Protein AF-A0A832IS41-F1 (afdb_monomer)

Mean predicted aligned error: 15.14 Å

Solvent-accessible surface area (backbone atoms only — not comparable to full-atom values): 13472 Å² total; per-residue (Å²): 137,86,85,84,84,84,82,87,69,88,74,59,64,68,60,58,53,52,52,52,56,56,59,63,72,64,68,70,74,78,78,73,82,68,70,78,77,67,86,65,50,60,61,56,50,53,57,52,52,77,74,57,80,56,70,70,56,55,55,48,53,56,49,48,46,45,57,74,48,49,57,71,43,41,65,63,50,15,72,72,72,35,86,85,55,74,76,64,87,63,83,54,75,60,69,66,59,54,54,52,49,53,51,51,45,54,56,53,32,49,75,49,77,40,74,72,72,50,76,40,79,44,80,44,61,39,53,79,89,35,78,68,93,47,32,65,30,57,49,53,36,36,21,42,14,34,73,58,88,95,40,77,44,38,33,33,38,46,92,69,37,81,42,55,41,74,71,53,77,72,47,94,63,86,81,70,90,74,80,92,78,96,71,98,63,103,70,59,78,72,62,78,70,46,100,60,54,43,69,50,58,91,56,93,48,61,61,77,76,79,79,125

Nearest PDB structures (foldseek):
  8esd-assembly1_S  TM=3.703E-01  e=1.738E+00  Homo sapiens
  8f2r-assembly1_D  TM=2.976E-01  e=5.185E+00  Homo sapiens
  5n0c-assembly1_A  TM=2.990E-01  e=7.025E+00  Clostridium tetani
  2vdd-assembly1_A  TM=3.039E-01  e=7.932E+00  Escherichia coli K-12
  8s9i-assembly1_A  TM=1.359E-01  e=9.516E+00  Tequatrovirus

Radius of gyration: 31.04 Å; Cα contacts (8 Å, |Δi|>4): 186; chains: 1; bounding box: 96×65×62 Å

Secondary structure (DSSP, 8-state):
--PPPPP-----HHHHHHHHHHHHTT-------PPP-GGGHHHHHHHHHTTPPPHHHHHHHHHHHIIIIIHHHHHHHHHHH-TT----------HHHHHHHHHHHHHHHHHTT----EEEEEEEEPPTTSSGGGTT-EEEEEEEEEEETTEEEEEEEETTEEEEHHHHHT--------S------S--GGGGG-TT---B-----PPPP---

Foldseek 3Di:
DDDDDDDDDDDDVVVVVVVVVVVVVPPDDDPPPDPPDCVPVPVVVVVVVVVDDDPVVVVVVLVCCCVVPQVVCVVVLCVVPHVPDGAFSDWDDDPVVVVVLVVLQCVLCVQLVAHFDAKDKAKDAADAPPPPVRHRHIFIKIFTWGDDDPDTFGWWDFPSHTDTVCVVVVDPDPPPPDDDDDDDDPDDVVSVPDPGTSIDGPDPTDRPPPDD

Structure (mmCIF, N/CA/C/O backbone):
data_AF-A0A832IS41-F1
#
_entry.id   AF-A0A832IS41-F1
#
loop_
_atom_site.group_PDB
_atom_site.id
_atom_site.type_symbol
_atom_site.label_atom_id
_atom_site.label_alt_id
_atom_site.label_comp_id
_atom_site.label_asym_id
_atom_site.label_entity_id
_atom_site.label_seq_id
_atom_site.pdbx_PDB_ins_code
_atom_site.Cartn_x
_atom_site.Cartn_y
_atom_site.Cartn_z
_atom_site.occupancy
_atom_site.B_iso_or_equiv
_atom_site.auth_seq_id
_atom_site.auth_comp_id
_atom_site.auth_asym_id
_atom_site.auth_atom_id
_atom_site.pdbx_PDB_model_num
ATOM 1 N N . MET A 1 1 ? -77.475 -6.575 30.382 1.00 41.47 1 MET A N 1
ATOM 2 C CA . MET A 1 1 ? -76.610 -5.469 29.907 1.00 41.47 1 MET A CA 1
AT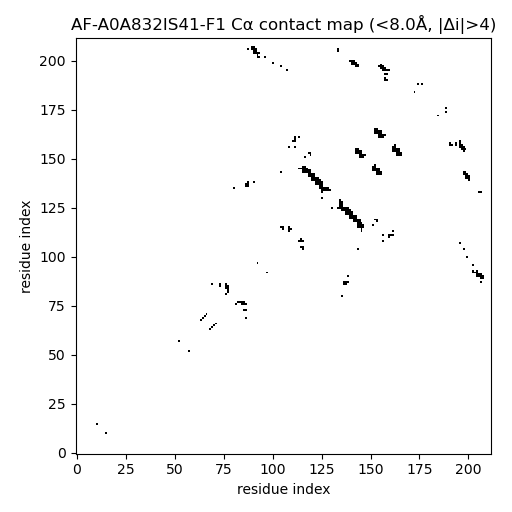OM 3 C C . MET A 1 1 ? -76.908 -4.225 30.731 1.00 41.47 1 MET A C 1
ATOM 5 O O . MET A 1 1 ? -78.034 -3.753 30.686 1.00 41.47 1 MET A O 1
ATOM 9 N N . LYS A 1 2 ? -75.959 -3.738 31.542 1.00 36.94 2 LYS A N 1
ATOM 10 C CA . LYS A 1 2 ? -76.118 -2.493 32.316 1.00 36.94 2 LYS A CA 1
ATOM 11 C C . LYS A 1 2 ? -75.533 -1.329 31.516 1.00 36.94 2 LYS A C 1
ATOM 13 O O . LYS A 1 2 ? -74.337 -1.303 31.258 1.00 36.94 2 LYS A O 1
ATOM 18 N N . THR A 1 3 ? -76.379 -0.383 31.125 1.00 45.28 3 THR A N 1
ATOM 19 C CA . THR A 1 3 ? -75.986 0.893 30.515 1.00 45.28 3 THR A CA 1
ATOM 20 C C . THR A 1 3 ? -75.512 1.865 31.592 1.00 45.28 3 THR A C 1
ATOM 22 O O . THR A 1 3 ? -76.280 2.228 32.484 1.00 45.28 3 THR A O 1
ATOM 25 N N . ILE A 1 4 ? -74.257 2.300 31.498 1.00 56.00 4 ILE A N 1
ATOM 26 C CA . ILE A 1 4 ? -73.675 3.351 32.338 1.00 56.00 4 ILE A CA 1
ATOM 27 C C . ILE A 1 4 ? -74.001 4.704 31.693 1.00 56.00 4 ILE A C 1
ATOM 29 O O . ILE A 1 4 ? -73.625 4.957 30.552 1.00 56.00 4 ILE A O 1
ATOM 33 N N . ARG A 1 5 ? -74.710 5.576 32.419 1.00 50.53 5 ARG A N 1
ATOM 34 C CA . ARG A 1 5 ? -74.912 6.983 32.041 1.00 50.53 5 ARG A CA 1
ATOM 35 C C . ARG A 1 5 ? -73.835 7.835 32.706 1.00 50.53 5 ARG A C 1
ATOM 37 O O . ARG A 1 5 ? -73.795 7.919 33.931 1.00 50.53 5 ARG A O 1
ATOM 44 N N . ILE A 1 6 ? -72.998 8.485 31.904 1.00 58.00 6 ILE A N 1
ATOM 45 C CA . ILE A 1 6 ? -71.987 9.440 32.369 1.00 58.00 6 ILE A CA 1
ATOM 46 C C . ILE A 1 6 ? -72.637 10.828 32.422 1.00 58.00 6 ILE A C 1
ATOM 48 O O . ILE A 1 6 ? -73.194 11.294 31.428 1.00 58.00 6 ILE A O 1
ATOM 52 N N . LYS A 1 7 ? -72.599 11.486 33.586 1.00 49.97 7 LYS A N 1
ATOM 53 C CA . LYS A 1 7 ? -73.012 12.889 33.736 1.00 49.97 7 LYS A CA 1
ATOM 54 C C . LYS A 1 7 ? -71.812 13.793 33.450 1.00 49.97 7 LYS A C 1
ATOM 56 O O . LYS A 1 7 ? -70.793 13.684 34.123 1.00 49.97 7 LYS A O 1
ATOM 61 N N . PHE A 1 8 ? -71.953 14.694 32.481 1.00 51.81 8 PHE A N 1
ATOM 62 C CA . PHE A 1 8 ? -70.988 15.762 32.228 1.00 51.81 8 PHE A CA 1
ATOM 63 C C . PHE A 1 8 ? -71.192 16.889 33.244 1.00 51.81 8 PHE A C 1
ATOM 65 O O . PHE A 1 8 ? -72.141 17.668 33.155 1.00 51.81 8 PHE A O 1
ATOM 72 N N . THR A 1 9 ? -70.311 16.961 34.235 1.00 57.22 9 THR A N 1
ATOM 73 C CA . THR A 1 9 ? -70.214 18.108 35.145 1.00 57.22 9 THR A CA 1
ATOM 74 C C . THR A 1 9 ? -69.484 19.245 34.425 1.00 57.22 9 THR A C 1
ATOM 76 O O . THR A 1 9 ? -68.557 18.986 33.663 1.00 57.22 9 THR A O 1
ATOM 79 N N . LYS A 1 10 ? -69.910 20.498 34.639 1.00 57.78 10 LYS A N 1
ATOM 80 C CA . LYS A 1 10 ? -69.356 21.701 33.992 1.00 57.78 10 LYS A CA 1
ATOM 81 C C . LYS A 1 10 ? -67.837 21.775 34.195 1.00 57.78 10 LYS A C 1
ATOM 83 O O . LYS A 1 10 ? -67.369 22.108 35.280 1.00 57.78 10 LYS A O 1
ATOM 88 N N . ILE A 1 11 ? -67.082 21.442 33.151 1.00 58.69 11 ILE A N 1
ATOM 89 C CA . ILE A 1 11 ? -65.624 21.551 33.129 1.00 58.69 11 ILE A CA 1
ATOM 90 C C . ILE A 1 11 ? -65.293 23.041 33.115 1.00 58.69 11 ILE A C 1
ATOM 92 O O . ILE A 1 11 ? -65.717 23.773 32.222 1.00 58.69 11 ILE A O 1
ATOM 96 N N . ASN A 1 12 ? -64.578 23.497 34.141 1.00 57.81 12 ASN A N 1
ATOM 97 C CA . ASN A 1 12 ? -64.161 24.885 34.269 1.00 57.81 12 ASN A CA 1
ATOM 98 C C . ASN A 1 12 ? -63.249 25.219 33.078 1.00 57.81 12 ASN A C 1
ATOM 100 O O . ASN A 1 12 ? -62.173 24.633 32.955 1.00 57.81 12 ASN A O 1
ATOM 104 N N . ALA A 1 13 ? -63.667 26.139 32.202 1.00 59.44 13 ALA A N 1
ATOM 105 C CA . ALA A 1 13 ? -62.939 26.493 30.975 1.00 59.44 13 ALA A CA 1
ATOM 106 C C . ALA A 1 13 ? -61.472 26.892 31.244 1.00 59.44 13 ALA A C 1
ATOM 108 O O . ALA A 1 13 ? -60.603 26.699 30.399 1.00 59.44 13 ALA A O 1
ATOM 109 N N . PHE A 1 14 ? -61.184 27.349 32.464 1.00 56.84 14 PHE A N 1
ATOM 110 C CA . PHE A 1 14 ? -59.845 27.661 32.955 1.00 56.84 14 PHE A CA 1
ATOM 111 C C . PHE A 1 14 ? -58.878 26.458 32.938 1.00 56.84 14 PHE A C 1
ATOM 113 O O . PHE A 1 14 ? -57.706 26.615 32.600 1.00 56.84 14 PHE A O 1
ATOM 120 N N . PHE A 1 15 ? -59.360 25.241 33.223 1.00 59.22 15 PHE A N 1
ATOM 121 C CA . PHE A 1 15 ? -58.533 24.027 33.186 1.00 59.22 15 PHE A CA 1
ATOM 122 C C . PHE A 1 15 ? -58.207 23.580 31.755 1.00 59.22 15 PHE A C 1
ATOM 124 O O . PHE A 1 15 ? -57.106 23.094 31.504 1.00 59.22 15 PHE A O 1
ATOM 131 N N . LEU A 1 16 ? -59.123 23.793 30.804 1.00 60.19 16 LEU A N 1
ATOM 132 C CA . LEU A 1 16 ? -58.875 23.504 29.387 1.00 60.19 16 LEU A CA 1
ATOM 133 C C . LEU A 1 16 ? -57.849 24.475 28.787 1.00 60.19 16 LEU A C 1
ATOM 135 O O . LEU A 1 16 ? -56.959 24.044 28.061 1.00 60.19 16 LEU A O 1
ATOM 139 N N . VAL A 1 17 ? -57.910 25.760 29.148 1.00 64.88 17 VAL A N 1
ATOM 140 C CA . VAL A 1 17 ? -56.934 26.767 28.693 1.00 64.88 17 VAL A CA 1
ATOM 141 C C . VAL A 1 17 ? -55.539 26.501 29.275 1.00 64.88 17 VAL A C 1
ATOM 143 O O . VAL A 1 17 ? -54.545 26.603 28.558 1.00 64.88 17 VAL A O 1
ATOM 146 N N . SER A 1 18 ? -55.452 26.084 30.543 1.00 61.72 18 SER A N 1
ATOM 147 C CA . SER A 1 18 ? -54.177 25.734 31.184 1.00 61.72 18 SER A CA 1
ATOM 148 C C . SER A 1 18 ? -53.520 24.493 30.565 1.00 61.72 18 SER A C 1
ATOM 150 O O . SER A 1 18 ? -52.308 24.495 30.348 1.00 61.72 18 SER A O 1
ATOM 152 N N . PHE A 1 19 ? -54.301 23.467 30.209 1.00 62.62 19 PHE A N 1
ATOM 153 C CA . PHE A 1 19 ? -53.778 22.270 29.544 1.00 62.62 19 PHE A CA 1
ATOM 154 C C . PHE A 1 19 ? -53.293 22.567 28.114 1.00 62.62 19 PHE A C 1
ATOM 156 O O . PHE A 1 19 ? -52.256 22.057 27.699 1.00 62.62 19 PHE A O 1
ATOM 163 N N . VAL A 1 20 ? -53.977 23.456 27.383 1.00 64.88 20 VAL A N 1
ATOM 164 C CA . VAL A 1 20 ? -53.552 23.893 26.040 1.00 64.88 20 VAL A CA 1
ATOM 165 C C . VAL A 1 20 ? -52.264 24.726 26.092 1.00 64.88 20 VAL A C 1
ATOM 167 O O . VAL A 1 20 ? -51.377 24.506 25.270 1.00 64.88 20 VAL A O 1
ATOM 170 N N . LEU A 1 21 ? -52.092 25.616 27.080 1.00 59.91 21 LEU A N 1
ATOM 171 C CA . LEU A 1 21 ? -50.829 26.352 27.257 1.00 59.91 21 LEU A CA 1
ATOM 172 C C . LEU A 1 21 ? -49.648 25.432 27.611 1.00 59.91 21 LEU A C 1
ATOM 174 O O . LEU A 1 21 ? -48.527 25.687 27.177 1.00 59.91 21 LEU A O 1
ATOM 178 N N . LEU A 1 22 ? -49.891 24.355 28.366 1.00 59.28 22 LEU A N 1
ATOM 179 C CA . LEU A 1 22 ? -48.851 23.393 28.737 1.00 59.28 22 LEU A CA 1
ATOM 180 C C . LEU A 1 22 ? -48.403 22.529 27.542 1.00 59.28 22 LEU A C 1
ATOM 182 O O . LEU A 1 22 ? -47.223 22.210 27.430 1.00 59.28 22 LEU A O 1
ATOM 186 N N . VAL A 1 23 ? -49.320 22.203 26.621 1.00 61.25 23 VAL A N 1
ATOM 187 C CA . VAL A 1 23 ? -49.021 21.465 25.376 1.00 61.25 23 VAL A CA 1
ATOM 188 C C . VAL A 1 23 ? -48.285 22.341 24.349 1.00 61.25 23 VAL A C 1
ATOM 190 O O . VAL A 1 23 ? -47.469 21.835 23.585 1.00 61.25 23 VAL A O 1
ATOM 193 N N . LEU A 1 24 ? -48.494 23.663 24.350 1.00 57.31 24 LEU A N 1
ATOM 194 C CA . LEU A 1 24 ? -47.753 24.583 23.472 1.00 57.31 24 LEU A CA 1
ATOM 195 C C . LEU A 1 24 ? -46.294 24.801 23.918 1.00 57.31 24 LEU A C 1
ATOM 197 O O . LEU A 1 24 ? -45.438 25.091 23.084 1.00 57.31 24 LEU A O 1
ATOM 201 N N . ALA A 1 25 ? -45.980 24.615 25.205 1.00 53.56 25 ALA A N 1
ATOM 202 C CA . ALA A 1 25 ? -44.615 24.739 25.727 1.00 53.56 25 ALA A CA 1
ATOM 203 C C . ALA A 1 25 ? -43.737 23.490 25.487 1.00 53.56 25 ALA A C 1
ATOM 205 O O . ALA A 1 25 ? -42.517 23.566 25.636 1.00 53.56 25 ALA A O 1
ATOM 206 N N . THR A 1 26 ? -44.322 22.354 25.087 1.00 54.06 26 THR A N 1
ATOM 207 C CA . THR A 1 26 ? -43.591 21.123 24.728 1.00 54.06 26 THR A CA 1
ATOM 208 C C . THR A 1 26 ? -43.343 20.974 23.225 1.00 54.06 26 THR A C 1
ATOM 210 O O . THR A 1 26 ? -42.824 19.943 22.796 1.00 54.06 26 THR A O 1
ATOM 213 N N . SER A 1 27 ? -43.614 22.015 22.421 1.00 44.59 27 SER A N 1
ATOM 214 C CA . SER A 1 27 ? -43.117 22.125 21.042 1.00 44.59 27 SER A CA 1
ATOM 215 C C . SER A 1 27 ? -41.604 22.372 21.059 1.00 44.59 27 SER A C 1
ATOM 217 O O . SER A 1 27 ? -41.108 23.477 20.831 1.00 44.59 27 SER A O 1
ATOM 219 N N . CYS A 1 28 ? -40.859 21.329 21.416 1.00 50.44 28 CYS A N 1
ATOM 220 C CA . CYS A 1 28 ? -39.412 2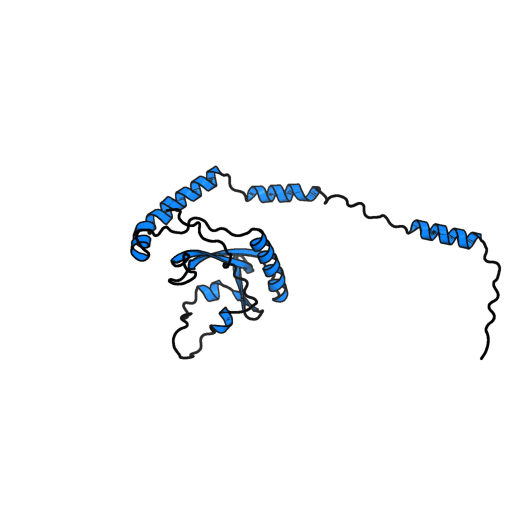1.309 21.432 1.00 50.44 28 CYS A CA 1
ATOM 221 C C . CYS A 1 28 ? -38.861 21.664 20.051 1.00 50.44 28 CYS A C 1
ATOM 223 O O . CYS A 1 28 ? -39.062 20.928 19.090 1.00 50.44 28 CYS A O 1
ATOM 225 N N . LYS A 1 29 ? -38.130 22.784 20.026 1.00 48.94 29 LYS A N 1
ATOM 226 C CA . LYS A 1 29 ? -36.926 23.059 19.233 1.00 48.94 29 LYS A CA 1
ATOM 227 C C . LYS A 1 29 ? -36.697 22.049 18.110 1.00 48.94 29 LYS A C 1
ATOM 229 O O . LYS A 1 29 ? -36.065 21.012 18.316 1.00 48.94 29 LYS A O 1
ATOM 234 N N . GLU A 1 30 ? -37.141 22.413 16.915 1.00 47.72 30 GLU A N 1
ATOM 235 C CA . GLU A 1 30 ? -36.527 21.908 15.700 1.00 47.72 30 GLU A CA 1
ATOM 236 C C . GLU A 1 30 ? -35.019 22.138 15.853 1.00 47.72 30 GLU A C 1
ATOM 238 O O . GLU A 1 30 ? -34.571 23.257 16.131 1.00 47.72 30 GLU A O 1
ATOM 243 N N . LYS A 1 31 ? -34.233 21.058 15.822 1.00 41.75 31 LYS A N 1
ATOM 244 C CA . LYS A 1 31 ? -32.783 21.184 15.765 1.00 41.75 31 LYS A CA 1
ATOM 245 C C . LYS A 1 31 ? -32.495 21.918 14.466 1.00 41.75 31 LYS A C 1
ATOM 247 O O . LYS A 1 31 ? -32.523 21.313 13.400 1.00 41.75 31 LYS A O 1
ATOM 252 N N . LEU A 1 32 ? -32.238 23.220 14.571 1.00 34.81 32 LEU A N 1
ATOM 253 C CA . LEU A 1 32 ? -31.533 23.955 13.541 1.00 34.81 32 LEU A CA 1
ATOM 254 C C . LEU A 1 32 ? -30.311 23.096 13.215 1.00 34.81 32 LEU A C 1
ATOM 256 O O . LEU A 1 32 ? -29.541 22.767 14.121 1.00 34.81 32 LEU A O 1
ATOM 260 N N . HIS A 1 33 ? -30.200 22.655 11.964 1.00 38.56 33 HIS A N 1
ATOM 261 C CA . HIS A 1 33 ? -28.985 22.051 11.441 1.00 38.56 33 HIS A CA 1
ATOM 262 C C . HIS A 1 33 ? -27.888 23.107 11.600 1.00 38.56 33 HIS A C 1
ATOM 264 O O . HIS A 1 33 ? -27.657 23.930 10.719 1.00 38.56 33 HIS A O 1
ATOM 270 N N . THR A 1 34 ? -27.250 23.143 12.766 1.00 40.75 34 THR A N 1
ATOM 271 C CA . THR A 1 34 ? -25.949 23.768 12.899 1.00 40.75 34 THR A CA 1
ATOM 272 C C . THR A 1 34 ? -25.043 22.985 11.954 1.00 40.75 34 THR A C 1
ATOM 274 O O . THR A 1 34 ? -25.030 21.748 12.036 1.00 40.75 34 THR A O 1
ATOM 277 N N . PRO A 1 35 ? -24.324 23.654 11.036 1.00 51.72 35 PRO A N 1
ATOM 278 C CA . PRO A 1 35 ? -23.208 23.033 10.340 1.00 51.72 35 PRO A CA 1
ATOM 279 C C . PRO A 1 35 ? -22.325 22.310 11.369 1.00 51.72 35 PRO A C 1
ATOM 281 O O . PRO A 1 35 ? -22.282 22.750 12.524 1.00 51.72 35 PRO A O 1
ATOM 284 N N . PRO A 1 36 ? -21.680 21.189 11.004 1.00 50.91 36 PRO A N 1
ATOM 285 C CA . PRO A 1 36 ? -20.800 20.470 11.915 1.00 50.91 36 PRO A CA 1
ATOM 286 C C . PRO A 1 36 ? -19.845 21.456 12.590 1.00 50.91 36 PRO A C 1
ATOM 288 O O . PRO A 1 36 ? -19.248 22.282 11.906 1.00 50.91 36 PRO A O 1
ATOM 291 N N . ASP A 1 37 ? -19.758 21.377 13.915 1.00 50.34 37 ASP A N 1
ATOM 292 C CA . ASP A 1 37 ? -18.847 22.155 14.752 1.00 50.34 37 ASP A CA 1
ATOM 293 C C . ASP A 1 37 ? -17.434 22.179 14.133 1.00 50.34 37 ASP A C 1
ATOM 295 O O . ASP A 1 37 ? -16.744 21.157 14.072 1.00 50.34 37 ASP A O 1
ATOM 299 N N . GLU A 1 38 ? -17.026 23.340 13.612 1.00 55.81 38 GLU A N 1
ATOM 300 C CA . GLU A 1 38 ? -15.744 23.541 12.926 1.00 55.81 38 GLU A CA 1
ATOM 301 C C . GLU A 1 38 ? -14.545 23.500 13.900 1.00 55.81 38 GLU A C 1
ATOM 303 O O . GLU A 1 38 ? -13.397 23.413 13.460 1.00 55.81 38 GLU A O 1
ATOM 308 N N . GLY A 1 39 ? -14.784 23.467 15.220 1.00 51.78 39 GLY A N 1
ATOM 309 C CA . GLY A 1 39 ? -13.754 23.520 16.266 1.00 51.78 39 GLY A CA 1
ATOM 310 C C . GLY A 1 39 ? -12.888 22.262 16.439 1.00 51.78 39 GLY A C 1
ATOM 311 O O . GLY A 1 39 ? -11.849 22.330 17.089 1.00 51.78 39 GLY A O 1
ATOM 312 N N . ASN A 1 40 ? -13.258 21.125 15.839 1.00 57.09 40 ASN A N 1
ATOM 313 C CA . ASN A 1 40 ? -12.465 19.878 15.838 1.00 57.09 40 ASN A CA 1
ATOM 314 C C . ASN A 1 40 ? -11.726 19.640 14.498 1.00 57.09 40 ASN A C 1
ATOM 316 O O . ASN A 1 40 ? -10.899 18.742 14.363 1.00 57.09 40 ASN A O 1
ATOM 320 N N . ASN A 1 41 ? -12.011 20.438 13.466 1.00 66.38 41 ASN A N 1
ATOM 321 C CA . ASN A 1 41 ? -11.488 20.178 12.124 1.00 66.38 41 ASN A CA 1
ATOM 322 C C . ASN A 1 41 ? -10.054 20.708 11.941 1.00 66.38 41 ASN A C 1
ATOM 324 O O . ASN A 1 41 ? -9.252 20.106 11.230 1.00 66.38 41 ASN A O 1
ATOM 328 N N . GLU A 1 42 ? -9.686 21.805 12.608 1.00 80.62 42 GLU A N 1
ATOM 329 C CA . GLU A 1 42 ? -8.375 22.431 12.404 1.00 80.62 42 GLU A CA 1
ATOM 330 C C . GLU A 1 42 ? -7.214 21.593 12.958 1.00 80.62 42 GLU A C 1
ATOM 332 O O . GLU A 1 42 ? -6.214 21.408 12.261 1.00 80.62 42 GLU A O 1
ATOM 337 N N . GLN A 1 43 ? -7.363 21.008 14.152 1.00 82.12 43 GLN A N 1
ATOM 338 C CA . GLN A 1 43 ? -6.341 20.127 14.726 1.00 82.12 43 GLN A CA 1
ATOM 339 C C . GLN A 1 43 ? -6.183 18.840 13.903 1.00 82.12 43 GLN A C 1
ATOM 341 O O . GLN A 1 43 ? -5.065 18.499 13.523 1.00 82.12 43 GLN A O 1
ATOM 346 N N . ALA A 1 44 ? -7.284 18.165 13.555 1.00 81.88 44 ALA A N 1
ATOM 347 C CA . ALA A 1 44 ? -7.241 16.966 12.715 1.00 81.88 44 ALA A CA 1
ATOM 348 C C . ALA A 1 44 ? -6.618 17.254 11.335 1.00 81.88 44 ALA A C 1
ATOM 350 O O . ALA A 1 44 ? -5.826 16.467 10.814 1.00 81.88 44 ALA A O 1
ATOM 351 N N . ARG A 1 45 ? -6.918 18.420 10.748 1.00 84.81 45 ARG A N 1
ATOM 352 C CA . ARG A 1 45 ? -6.303 18.873 9.495 1.00 84.81 45 ARG A CA 1
ATOM 353 C C . ARG A 1 45 ? -4.806 19.131 9.655 1.00 84.81 45 ARG A C 1
ATOM 355 O O . ARG A 1 45 ? -4.039 18.739 8.778 1.00 84.81 45 ARG A O 1
ATOM 362 N N . ALA A 1 46 ? -4.389 19.772 10.743 1.00 87.00 46 ALA A N 1
ATOM 363 C CA . ALA A 1 46 ? -2.980 20.022 11.031 1.00 87.00 46 ALA A CA 1
ATOM 364 C C . ALA A 1 46 ? -2.198 18.713 11.232 1.00 87.00 46 ALA A C 1
ATOM 366 O O . ALA A 1 46 ? -1.120 18.550 10.665 1.00 87.00 46 ALA A O 1
ATOM 367 N N . GLU A 1 47 ? -2.767 17.751 11.960 1.00 89.62 47 GLU A N 1
ATOM 368 C CA . GLU A 1 47 ? -2.188 16.415 12.131 1.00 89.62 47 GLU A CA 1
ATOM 369 C C . GLU A 1 47 ? -2.034 15.697 10.784 1.00 89.62 47 GLU A C 1
ATOM 371 O O . GLU A 1 47 ? -0.957 15.187 10.477 1.00 89.62 47 GLU A O 1
ATOM 376 N N . MET A 1 48 ? -3.053 15.742 9.920 1.00 89.50 48 MET A N 1
ATOM 377 C CA . MET A 1 48 ? -2.968 15.161 8.576 1.00 89.50 48 MET A CA 1
ATOM 378 C C . MET A 1 48 ? -1.895 15.813 7.700 1.00 89.50 48 MET A C 1
ATOM 380 O O . MET A 1 48 ? -1.223 15.108 6.947 1.00 89.50 48 MET A O 1
ATOM 384 N N . LEU A 1 49 ? -1.696 17.132 7.799 1.00 90.75 49 LEU A N 1
ATOM 385 C CA . LEU A 1 49 ? -0.648 17.832 7.048 1.00 90.75 49 LEU A CA 1
ATOM 386 C C . LEU A 1 49 ? 0.757 17.330 7.408 1.00 90.75 49 LEU A C 1
ATOM 388 O O . LEU A 1 49 ? 1.606 17.256 6.522 1.00 90.75 49 LEU A O 1
ATOM 392 N N . ASN A 1 50 ? 0.988 16.897 8.652 1.00 90.94 50 ASN A N 1
ATOM 393 C CA . ASN A 1 50 ? 2.270 16.314 9.068 1.00 90.94 50 ASN A CA 1
ATOM 394 C C . ASN A 1 50 ? 2.569 14.959 8.401 1.00 90.94 50 ASN A C 1
ATOM 396 O O . ASN A 1 50 ? 3.716 14.517 8.398 1.00 90.94 50 ASN A O 1
ATOM 400 N N . HIS A 1 51 ? 1.559 14.299 7.828 1.00 92.00 51 HIS A N 1
ATOM 401 C CA . HIS A 1 51 ? 1.706 13.034 7.106 1.00 92.00 51 HIS A CA 1
ATOM 402 C C . HIS A 1 51 ? 1.846 13.210 5.584 1.00 92.00 51 HIS A C 1
ATOM 404 O O . HIS A 1 51 ? 2.035 12.222 4.871 1.00 92.00 51 HIS A O 1
ATOM 410 N N . ILE A 1 52 ? 1.757 14.440 5.064 1.00 94.88 52 ILE A N 1
ATOM 411 C CA . ILE A 1 52 ? 1.821 14.728 3.626 1.00 94.88 52 ILE A CA 1
ATOM 412 C C . ILE A 1 52 ? 3.226 15.208 3.260 1.00 94.88 52 ILE A C 1
ATOM 414 O O . ILE A 1 52 ? 3.664 16.280 3.673 1.00 94.88 52 ILE A O 1
ATOM 418 N N . ILE A 1 53 ? 3.923 14.433 2.428 1.00 95.94 53 ILE A N 1
ATOM 419 C CA . ILE A 1 53 ? 5.246 14.822 1.928 1.00 95.94 53 ILE A CA 1
ATOM 420 C C . ILE A 1 53 ? 5.152 15.931 0.859 1.00 95.94 53 ILE A C 1
ATOM 422 O O . ILE A 1 53 ? 4.217 15.938 0.049 1.00 95.94 53 ILE A O 1
ATOM 426 N N . PRO A 1 54 ? 6.136 16.845 0.771 1.00 96.56 54 PRO A N 1
ATOM 427 C CA . PRO A 1 54 ? 6.205 17.831 -0.304 1.00 96.56 54 PRO A CA 1
ATOM 428 C C . PRO A 1 54 ? 6.453 17.200 -1.684 1.00 96.56 54 PRO A C 1
ATOM 430 O O . PRO A 1 54 ? 7.177 16.214 -1.826 1.00 96.56 54 PRO A O 1
ATOM 433 N N . LEU A 1 55 ? 5.969 17.852 -2.749 1.00 97.00 55 LEU A N 1
ATOM 434 C CA . LEU A 1 55 ? 6.137 17.387 -4.138 1.00 97.00 55 LEU A CA 1
ATOM 435 C C . LEU A 1 55 ? 7.606 17.138 -4.532 1.00 97.00 55 LEU A C 1
ATOM 437 O O . LEU A 1 55 ? 7.914 16.176 -5.237 1.00 97.00 55 LEU A O 1
ATOM 441 N N . LYS A 1 56 ? 8.531 17.994 -4.076 1.00 98.19 56 LYS A N 1
ATOM 442 C CA . LYS A 1 56 ? 9.967 17.845 -4.361 1.00 98.19 56 LYS A CA 1
ATOM 443 C C . LYS A 1 56 ? 10.521 16.536 -3.795 1.00 98.19 56 LYS A C 1
ATOM 445 O O . LYS A 1 56 ? 11.299 15.872 -4.477 1.00 98.19 56 LYS A O 1
ATOM 450 N N . GLU A 1 57 ? 10.114 16.173 -2.582 1.00 98.06 57 GLU A N 1
ATOM 451 C CA . GLU A 1 57 ? 10.530 14.936 -1.923 1.00 98.06 57 GLU A CA 1
ATOM 452 C C . GLU A 1 57 ? 9.975 13.717 -2.666 1.00 98.06 57 GLU A C 1
ATOM 454 O O . GLU A 1 57 ? 10.748 12.848 -3.071 1.00 98.06 57 GLU A O 1
ATOM 459 N N . ALA A 1 58 ? 8.676 13.722 -2.988 1.00 97.69 58 ALA A N 1
ATOM 460 C CA . ALA A 1 58 ? 8.045 12.671 -3.786 1.00 97.69 58 ALA A CA 1
ATOM 461 C C . ALA A 1 58 ? 8.760 12.452 -5.136 1.00 97.69 58 ALA A C 1
ATOM 463 O O . ALA A 1 58 ? 9.022 11.317 -5.542 1.00 97.69 58 ALA A O 1
ATOM 464 N N . ALA A 1 59 ? 9.140 13.537 -5.821 1.00 98.06 59 ALA A N 1
ATOM 465 C CA . ALA A 1 59 ? 9.857 13.467 -7.091 1.00 98.06 59 ALA A CA 1
ATOM 466 C C . ALA A 1 59 ? 11.271 12.872 -6.948 1.00 98.06 59 ALA A C 1
ATOM 468 O O . ALA A 1 59 ? 11.720 12.145 -7.838 1.00 98.06 59 ALA A O 1
ATOM 469 N N . VAL A 1 60 ? 11.978 13.169 -5.851 1.00 98.31 60 VAL A N 1
ATOM 470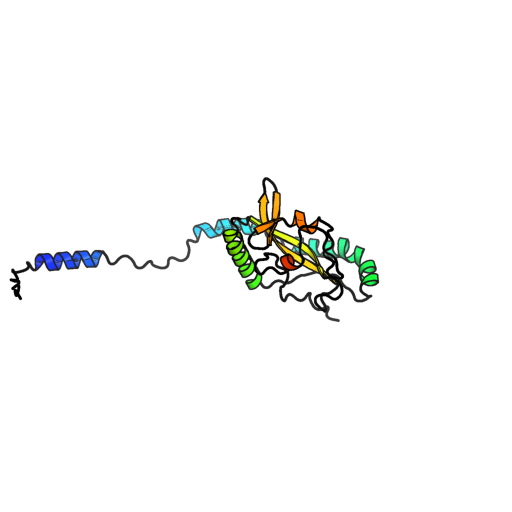 C CA . VAL A 1 60 ? 13.277 12.548 -5.541 1.00 98.31 60 VAL A CA 1
ATOM 471 C C . VAL A 1 60 ? 13.089 11.054 -5.284 1.00 98.31 60 VAL A C 1
ATOM 473 O O . VAL A 1 60 ? 13.710 10.252 -5.977 1.00 98.31 60 VAL A O 1
ATOM 476 N N . MET A 1 61 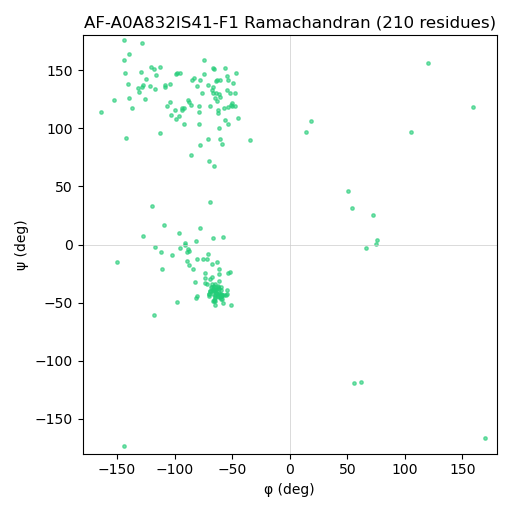? 12.172 10.671 -4.389 1.00 97.50 61 MET A N 1
ATOM 477 C CA . MET A 1 61 ? 11.894 9.267 -4.061 1.00 97.50 61 MET A CA 1
ATOM 478 C C . MET A 1 61 ? 11.528 8.438 -5.303 1.00 97.50 61 MET A C 1
ATOM 480 O O . MET A 1 61 ? 12.055 7.342 -5.500 1.00 97.50 61 MET A O 1
ATOM 484 N N . TYR A 1 62 ? 10.680 8.973 -6.191 1.00 96.56 62 TYR A N 1
ATOM 485 C CA . TYR A 1 62 ? 10.278 8.293 -7.428 1.00 96.56 62 TYR A CA 1
ATOM 486 C C . TYR A 1 62 ? 11.449 8.055 -8.398 1.00 96.56 62 TYR A C 1
ATOM 488 O O . TYR A 1 62 ? 11.525 7.002 -9.047 1.00 96.56 62 TYR A O 1
ATOM 496 N N . ARG A 1 63 ? 12.372 9.022 -8.515 1.00 97.06 63 ARG A N 1
ATOM 497 C CA . ARG A 1 63 ? 13.583 8.876 -9.340 1.00 97.06 63 ARG A CA 1
ATOM 498 C C . ARG A 1 63 ? 14.562 7.884 -8.724 1.00 97.06 63 ARG A C 1
ATOM 500 O O . ARG A 1 63 ? 15.057 7.023 -9.449 1.00 97.06 63 ARG A O 1
ATOM 507 N N . GLU A 1 64 ? 14.787 7.962 -7.416 1.00 97.12 64 GLU A N 1
ATOM 508 C CA . GLU A 1 64 ? 15.673 7.038 -6.704 1.00 97.12 64 GLU A CA 1
ATOM 509 C C . GLU A 1 64 ? 15.178 5.597 -6.802 1.00 97.12 64 GLU A C 1
ATOM 511 O O . GLU A 1 64 ? 15.962 4.709 -7.121 1.00 97.12 64 GLU A O 1
ATOM 516 N N . TYR A 1 65 ? 13.874 5.344 -6.662 1.00 95.12 65 TYR A N 1
ATOM 517 C CA . TYR A 1 65 ? 13.318 4.008 -6.895 1.00 95.12 65 TYR A CA 1
ATOM 518 C C . TYR A 1 65 ? 13.600 3.505 -8.324 1.00 95.12 65 TYR A C 1
ATOM 520 O O . TYR A 1 65 ? 14.034 2.367 -8.525 1.00 95.12 65 TYR A O 1
ATOM 528 N N . GLY A 1 66 ? 13.431 4.370 -9.330 1.00 94.75 66 GLY A N 1
ATOM 529 C CA . GLY A 1 66 ? 13.754 4.047 -10.722 1.00 94.75 66 GLY A CA 1
ATOM 530 C C . GLY A 1 66 ? 15.229 3.686 -10.937 1.00 94.75 66 GLY A C 1
ATOM 531 O O . GLY A 1 66 ? 15.535 2.725 -11.643 1.00 94.75 66 GLY A O 1
ATOM 532 N N . THR A 1 67 ? 16.146 4.421 -10.311 1.00 94.62 67 THR A N 1
ATOM 533 C CA . THR A 1 67 ? 17.593 4.230 -10.486 1.00 94.62 67 THR A CA 1
ATOM 534 C C . THR A 1 67 ? 18.143 3.092 -9.630 1.00 94.62 67 THR A C 1
ATOM 536 O O . THR A 1 67 ? 18.892 2.258 -10.130 1.00 94.62 67 THR A O 1
ATOM 539 N N . GLN A 1 68 ? 17.773 3.033 -8.353 1.00 94.62 68 GLN A N 1
ATOM 540 C CA . GLN A 1 68 ? 18.348 2.098 -7.386 1.00 94.62 68 GLN A CA 1
ATOM 541 C C . GLN A 1 68 ? 17.642 0.743 -7.349 1.00 94.62 68 GLN A C 1
ATOM 543 O O . GLN A 1 68 ? 18.198 -0.212 -6.820 1.00 94.62 68 GLN A O 1
ATOM 548 N N . ARG A 1 69 ? 16.416 0.626 -7.872 1.00 91.69 69 ARG A N 1
ATOM 549 C CA . ARG A 1 69 ? 15.669 -0.644 -7.866 1.00 91.69 69 ARG A CA 1
ATOM 550 C C . ARG A 1 69 ? 15.382 -1.119 -9.278 1.00 91.69 69 ARG A C 1
ATOM 552 O O . ARG A 1 69 ? 15.883 -2.167 -9.680 1.00 91.69 69 ARG A O 1
ATOM 559 N N . ILE A 1 70 ? 14.650 -0.320 -10.054 1.00 92.31 70 ILE A N 1
ATOM 560 C CA . ILE A 1 70 ? 14.193 -0.740 -11.385 1.00 92.31 70 ILE A CA 1
ATOM 561 C C . ILE A 1 70 ? 15.372 -0.933 -12.340 1.00 92.31 70 ILE A C 1
ATOM 563 O O . ILE A 1 70 ? 15.474 -1.975 -12.982 1.00 92.31 70 ILE A O 1
ATOM 567 N N . LYS A 1 71 ? 16.299 0.031 -12.415 1.00 93.50 71 LYS A N 1
ATOM 568 C CA . LYS A 1 71 ? 17.455 -0.056 -13.322 1.00 93.50 71 LYS A CA 1
ATOM 569 C C . LYS A 1 71 ? 18.358 -1.252 -13.008 1.00 93.50 71 LYS A C 1
ATOM 571 O O . LYS A 1 71 ? 18.819 -1.888 -13.948 1.00 93.50 71 LYS A O 1
ATOM 576 N N . LEU A 1 72 ? 18.572 -1.580 -11.729 1.00 93.94 72 LEU A N 1
ATOM 577 C CA . LEU A 1 72 ? 19.412 -2.717 -11.326 1.00 93.94 72 LEU A CA 1
ATOM 578 C C . LEU A 1 72 ? 18.817 -4.068 -11.749 1.00 93.94 72 LEU A C 1
ATOM 580 O O . LEU A 1 72 ? 19.553 -4.963 -12.151 1.00 93.94 72 LEU A O 1
ATOM 584 N N . ALA A 1 73 ? 17.492 -4.220 -11.675 1.00 92.06 73 ALA A N 1
ATOM 585 C CA . ALA A 1 73 ? 16.816 -5.471 -12.020 1.00 92.06 73 ALA A CA 1
ATOM 586 C C . ALA A 1 73 ? 16.417 -5.569 -13.505 1.00 92.06 73 ALA A C 1
ATOM 588 O O . ALA A 1 73 ? 16.083 -6.656 -13.975 1.00 92.06 73 ALA A O 1
ATOM 589 N N . LYS A 1 74 ? 16.451 -4.455 -14.248 1.00 93.12 74 LYS A N 1
ATOM 590 C CA . LYS A 1 74 ? 15.883 -4.317 -15.598 1.00 93.12 74 LYS A CA 1
ATOM 591 C C . LYS A 1 74 ? 16.327 -5.411 -16.566 1.00 93.12 74 LYS A C 1
ATOM 593 O O . LYS A 1 74 ? 15.475 -6.040 -17.191 1.00 93.12 74 LYS A O 1
ATOM 598 N N . ASP A 1 75 ? 17.629 -5.642 -16.688 1.00 94.69 75 ASP A N 1
ATOM 599 C CA . ASP A 1 75 ? 18.160 -6.586 -17.677 1.00 94.69 75 ASP A CA 1
ATOM 600 C C . ASP A 1 75 ? 17.798 -8.030 -17.314 1.00 94.69 75 ASP A C 1
ATOM 602 O O . ASP A 1 75 ? 17.367 -8.799 -18.172 1.00 94.69 75 ASP A O 1
ATOM 606 N N . SER A 1 76 ? 17.864 -8.377 -16.025 1.00 95.38 76 SER A N 1
ATOM 607 C CA . SER A 1 76 ? 17.431 -9.681 -15.509 1.00 95.38 76 SER A CA 1
ATOM 608 C C . SER A 1 76 ? 15.935 -9.920 -15.729 1.00 95.38 76 SER A C 1
ATOM 610 O O . SER A 1 76 ? 15.540 -10.999 -16.173 1.00 95.38 76 SER A O 1
ATOM 612 N N . LEU A 1 77 ? 15.097 -8.914 -15.464 1.00 92.81 77 LEU A N 1
ATOM 613 C CA . LEU A 1 77 ? 13.649 -8.996 -15.663 1.00 92.81 77 LEU A CA 1
ATOM 614 C C . LEU A 1 77 ? 13.296 -9.117 -17.149 1.00 92.81 77 LEU A C 1
ATOM 616 O O . LEU A 1 77 ? 12.487 -9.965 -17.514 1.00 92.81 77 LEU A O 1
ATOM 620 N N . ARG A 1 78 ? 13.955 -8.353 -18.029 1.00 94.50 78 ARG A N 1
ATOM 621 C CA . ARG A 1 78 ? 13.762 -8.450 -19.485 1.00 94.50 78 ARG A CA 1
ATOM 622 C C . ARG A 1 78 ? 14.257 -9.767 -20.064 1.00 94.50 78 ARG A C 1
ATOM 624 O O . ARG A 1 78 ? 13.613 -10.331 -20.942 1.00 94.50 78 ARG A O 1
ATOM 631 N N . LYS A 1 79 ? 15.360 -10.308 -19.546 1.00 95.75 79 LYS A N 1
ATOM 632 C CA . LYS A 1 79 ? 15.825 -11.651 -19.912 1.00 95.75 79 LYS A CA 1
ATOM 633 C C . LYS A 1 79 ? 14.804 -12.725 -19.526 1.00 95.75 79 LYS A C 1
ATOM 635 O O . LYS A 1 79 ? 14.649 -13.698 -20.255 1.00 95.75 79 LYS A O 1
ATOM 640 N N . LYS A 1 80 ? 14.116 -12.556 -18.392 1.00 92.94 80 LYS A N 1
ATOM 641 C CA . LYS A 1 80 ? 13.142 -13.526 -17.876 1.00 92.94 80 LYS A CA 1
ATOM 642 C C . LYS A 1 80 ? 11.765 -13.424 -18.542 1.00 92.94 80 LYS A C 1
ATOM 644 O O . LYS A 1 80 ? 11.182 -14.455 -18.863 1.00 92.94 80 LYS A O 1
ATOM 649 N N . TYR A 1 81 ? 11.251 -12.210 -18.727 1.00 90.00 81 TYR A N 1
ATOM 650 C CA . TYR A 1 81 ? 9.863 -11.958 -19.141 1.00 90.00 81 TYR A CA 1
ATOM 651 C C . TYR A 1 81 ? 9.730 -11.371 -20.556 1.00 90.00 81 TYR A C 1
ATOM 653 O O . TYR A 1 81 ? 8.625 -11.266 -21.078 1.00 90.00 81 TYR A O 1
ATOM 661 N N . GLY A 1 82 ? 10.845 -11.021 -21.202 1.00 90.56 82 GLY A N 1
ATOM 662 C CA . GLY A 1 82 ? 10.897 -10.535 -22.579 1.00 90.56 82 GLY A CA 1
ATOM 663 C C . GLY A 1 82 ? 11.491 -9.125 -22.708 1.00 90.56 82 GLY A C 1
ATOM 664 O O . GLY A 1 82 ? 11.443 -8.327 -21.770 1.00 90.56 82 GLY A O 1
ATOM 665 N N . PRO A 1 83 ? 12.034 -8.770 -23.888 1.00 89.94 83 PRO A N 1
ATOM 666 C CA . PRO A 1 83 ? 12.784 -7.525 -24.095 1.00 89.94 83 PRO A CA 1
ATOM 667 C C . PRO A 1 83 ? 11.960 -6.250 -23.853 1.00 89.94 83 PRO A C 1
ATOM 669 O O . PRO A 1 83 ? 12.519 -5.215 -23.482 1.00 89.94 83 PRO A O 1
ATOM 672 N N . ASN A 1 84 ? 10.636 -6.341 -24.009 1.00 88.19 84 ASN A N 1
ATOM 673 C CA . ASN A 1 84 ? 9.697 -5.235 -23.818 1.00 88.19 84 ASN A CA 1
ATOM 674 C C . ASN A 1 84 ? 9.152 -5.143 -22.385 1.00 88.19 84 ASN A C 1
ATOM 676 O O . ASN A 1 84 ? 8.365 -4.245 -22.092 1.00 88.19 84 ASN A O 1
ATOM 680 N N . PHE A 1 85 ? 9.560 -6.044 -21.485 1.00 90.12 85 PHE A N 1
ATOM 681 C CA . PHE A 1 85 ? 9.111 -6.010 -20.100 1.00 90.12 85 PHE A CA 1
ATOM 682 C C . PHE A 1 85 ? 9.604 -4.735 -19.403 1.00 90.12 85 PHE A C 1
ATOM 684 O O . PHE A 1 85 ? 10.793 -4.383 -19.443 1.00 90.12 85 PHE A O 1
ATOM 691 N N . ASN A 1 86 ? 8.671 -4.059 -18.740 1.00 89.12 86 ASN A N 1
ATOM 692 C CA . ASN A 1 86 ? 8.929 -2.948 -17.840 1.00 89.12 86 ASN A CA 1
ATOM 693 C C . ASN A 1 86 ? 8.167 -3.218 -16.549 1.00 89.12 86 ASN A C 1
ATOM 695 O O . ASN A 1 86 ? 6.986 -3.555 -16.576 1.00 89.12 86 ASN A O 1
ATOM 699 N N . ASP A 1 87 ? 8.863 -3.081 -15.431 1.00 89.31 87 ASP A N 1
ATOM 700 C CA . ASP A 1 87 ? 8.286 -3.392 -14.133 1.00 89.31 87 ASP A CA 1
ATOM 701 C C . ASP A 1 87 ? 7.295 -2.309 -13.674 1.00 89.31 87 ASP A C 1
ATOM 703 O O . ASP A 1 87 ? 7.321 -1.165 -14.148 1.00 89.31 87 ASP A O 1
ATOM 707 N N . THR A 1 88 ? 6.412 -2.677 -12.752 1.00 89.56 88 THR A N 1
ATOM 708 C CA . THR A 1 88 ? 5.350 -1.807 -12.244 1.00 89.56 88 THR A CA 1
ATOM 709 C C . THR A 1 88 ? 5.946 -0.614 -11.501 1.00 89.56 88 THR A C 1
ATOM 711 O O . THR A 1 88 ? 6.721 -0.768 -10.559 1.00 89.56 88 THR A O 1
ATOM 714 N N . ARG A 1 89 ? 5.553 0.604 -11.895 1.00 90.94 89 ARG A N 1
ATOM 715 C CA . ARG A 1 89 ? 5.974 1.853 -11.226 1.00 90.94 89 ARG A CA 1
ATOM 716 C C . ARG A 1 89 ? 4.857 2.563 -10.479 1.00 90.94 89 ARG A C 1
ATOM 718 O O . ARG A 1 89 ? 5.138 3.377 -9.605 1.00 90.94 89 ARG A O 1
ATOM 725 N N . THR A 1 90 ? 3.614 2.274 -10.837 1.00 89.50 90 THR A N 1
ATOM 726 C CA . THR A 1 90 ? 2.421 2.843 -10.222 1.00 89.50 90 THR A CA 1
ATOM 727 C C . THR A 1 90 ? 1.338 1.778 -10.164 1.00 89.50 90 THR A C 1
ATOM 729 O O . THR A 1 90 ? 1.250 0.903 -11.025 1.00 89.50 90 THR A O 1
ATOM 732 N N . VAL A 1 91 ? 0.517 1.859 -9.127 1.00 86.00 91 VAL A N 1
ATOM 733 C CA . VAL A 1 91 ? -0.701 1.070 -8.975 1.00 86.00 91 VAL A CA 1
ATOM 734 C C . VAL A 1 91 ? -1.814 2.062 -8.697 1.00 86.00 91 VAL A C 1
ATOM 736 O O . VAL A 1 91 ? -1.621 3.017 -7.944 1.00 86.00 91 VAL A O 1
ATOM 739 N N . TRP A 1 92 ? -2.958 1.848 -9.328 1.00 85.56 92 TRP A N 1
ATOM 740 C CA . TRP A 1 92 ? -4.137 2.676 -9.149 1.00 85.56 92 TRP A CA 1
ATOM 741 C C . TRP A 1 92 ? -5.197 1.899 -8.368 1.00 85.56 92 TRP A C 1
ATOM 743 O O . TRP A 1 92 ? -5.414 0.711 -8.614 1.00 85.56 92 TRP A O 1
ATOM 753 N N . LEU A 1 93 ? -5.837 2.581 -7.421 1.00 82.88 93 LEU A N 1
ATOM 754 C CA . LEU A 1 93 ? -6.996 2.093 -6.686 1.00 82.88 93 LEU A CA 1
ATOM 755 C C . LEU A 1 93 ? -8.085 3.155 -6.781 1.00 82.88 93 LEU A C 1
ATOM 757 O O . LEU A 1 93 ? -7.812 4.340 -6.574 1.00 82.88 93 LEU A O 1
ATOM 761 N N . ASP A 1 94 ? -9.307 2.721 -7.047 1.00 87.25 94 ASP A N 1
ATOM 762 C CA . ASP A 1 94 ? -10.466 3.589 -6.948 1.00 87.25 94 ASP A CA 1
ATOM 763 C C . ASP A 1 94 ? -10.712 4.007 -5.484 1.00 87.25 94 ASP A C 1
ATOM 765 O O . ASP A 1 94 ? -10.655 3.194 -4.556 1.00 87.25 94 ASP A O 1
ATOM 769 N N . LEU A 1 95 ? -10.984 5.297 -5.267 1.00 90.81 95 LEU A N 1
ATOM 770 C CA . LEU A 1 95 ? -11.160 5.854 -3.924 1.00 90.81 95 LEU A CA 1
ATOM 771 C C . LEU A 1 95 ? -12.404 5.286 -3.231 1.00 90.81 95 LEU A C 1
ATOM 773 O O . LEU A 1 95 ? -12.387 5.092 -2.013 1.00 90.81 95 LEU A O 1
ATOM 777 N N . THR A 1 96 ? -13.476 5.033 -3.985 1.00 91.69 96 THR A N 1
ATOM 778 C CA . THR A 1 96 ? -14.710 4.450 -3.443 1.00 91.69 96 THR A CA 1
ATOM 779 C C . THR A 1 96 ? -14.434 3.036 -2.954 1.00 91.69 96 THR A C 1
ATOM 781 O O . THR A 1 96 ? -14.723 2.724 -1.802 1.00 91.69 96 THR A O 1
ATOM 784 N N . THR A 1 97 ? -13.734 2.242 -3.762 1.00 88.12 97 THR A N 1
ATOM 785 C CA . THR A 1 97 ? -13.313 0.881 -3.413 1.00 88.12 97 THR A CA 1
ATOM 786 C C . THR A 1 97 ? -12.482 0.848 -2.129 1.00 88.12 97 THR A C 1
ATOM 788 O O . THR A 1 97 ? -12.712 0.004 -1.267 1.00 88.12 97 THR A O 1
ATOM 791 N N . VAL A 1 98 ? -11.537 1.780 -1.945 1.00 92.25 98 VAL A N 1
ATOM 792 C CA . VAL A 1 98 ? -10.733 1.845 -0.708 1.00 92.25 98 VAL A CA 1
ATOM 793 C C . VAL A 1 98 ? -11.602 2.164 0.512 1.00 92.25 98 VAL A C 1
ATOM 795 O O . VAL A 1 98 ? -11.430 1.545 1.561 1.00 92.25 98 VAL A O 1
ATOM 798 N N . LYS A 1 99 ? -12.553 3.098 0.393 1.00 95.38 99 LYS A N 1
ATOM 799 C CA . LYS A 1 99 ? -13.473 3.447 1.490 1.00 95.38 99 LYS A CA 1
ATOM 800 C C . LYS A 1 99 ? -14.392 2.282 1.855 1.00 95.38 99 LYS A C 1
ATOM 802 O O . LYS A 1 99 ? -14.566 1.986 3.035 1.00 95.38 99 LYS A O 1
ATOM 807 N N . GLU A 1 100 ? -14.957 1.617 0.854 1.00 93.44 100 GLU A N 1
ATOM 808 C CA . GLU A 1 100 ? -15.818 0.448 1.046 1.00 93.44 100 GLU A CA 1
ATOM 809 C C . GLU A 1 100 ? -15.050 -0.721 1.654 1.00 93.44 100 GLU A C 1
ATOM 811 O O . GLU A 1 100 ? -15.557 -1.381 2.557 1.00 93.44 100 GLU A O 1
ATOM 816 N N . TYR A 1 101 ? -13.802 -0.927 1.236 1.00 94.19 101 TYR A N 1
ATOM 817 C CA . TYR A 1 101 ? -12.921 -1.917 1.839 1.00 94.19 101 TYR A CA 1
ATOM 818 C C . TYR A 1 101 ? -12.646 -1.629 3.320 1.00 94.19 101 TYR A C 1
ATOM 820 O O . TYR A 1 101 ? -12.742 -2.545 4.133 1.00 94.19 101 TYR A O 1
ATOM 828 N N . ILE A 1 102 ? -12.355 -0.376 3.695 1.00 96.75 102 ILE A N 1
ATOM 829 C CA . ILE A 1 102 ? -12.150 -0.003 5.106 1.00 96.75 102 ILE A CA 1
ATOM 830 C C . ILE A 1 102 ? -13.413 -0.301 5.924 1.00 96.75 102 ILE A C 1
ATOM 832 O O . ILE A 1 102 ? -13.325 -0.956 6.961 1.00 96.75 102 ILE A O 1
ATOM 836 N N . LYS A 1 103 ? -14.593 0.087 5.423 1.00 96.38 103 LYS A N 1
ATOM 837 C CA . LYS A 1 103 ? -15.877 -0.220 6.073 1.00 96.38 103 LYS A CA 1
ATOM 838 C C . LYS A 1 103 ? -16.091 -1.729 6.227 1.00 96.38 103 LYS A C 1
ATOM 840 O O . LYS A 1 103 ? -16.443 -2.203 7.304 1.00 96.38 103 LYS A O 1
ATOM 845 N N . TYR A 1 104 ? -15.851 -2.488 5.161 1.00 94.88 104 TYR A N 1
ATOM 846 C CA . TYR A 1 104 ? -15.980 -3.942 5.160 1.00 94.88 104 TYR A CA 1
ATOM 847 C C . TYR A 1 104 ? -15.049 -4.600 6.189 1.00 94.88 104 TYR A C 1
ATOM 849 O O . TYR A 1 104 ? -15.476 -5.472 6.945 1.00 94.88 104 TYR A O 1
ATOM 857 N N . VAL A 1 105 ? -13.793 -4.150 6.263 1.00 96.69 105 VAL A N 1
ATOM 858 C CA . VAL A 1 105 ? -12.820 -4.581 7.273 1.00 96.69 105 VAL A CA 1
ATOM 859 C C . VAL A 1 105 ? -13.340 -4.316 8.683 1.00 96.69 105 VAL A C 1
ATOM 861 O O . VAL A 1 105 ? -13.336 -5.226 9.506 1.00 96.69 105 VAL A O 1
ATOM 864 N N . GLU A 1 106 ? -13.810 -3.103 8.976 1.00 96.44 106 GLU A N 1
ATOM 865 C CA . GLU A 1 106 ? -14.313 -2.747 10.308 1.00 96.44 106 GLU A CA 1
ATOM 866 C C . GLU A 1 106 ? -15.501 -3.626 10.728 1.00 96.44 106 GLU A C 1
ATOM 868 O O . GLU A 1 106 ? -15.530 -4.144 11.848 1.00 96.44 106 GLU A O 1
ATOM 873 N N . GLU A 1 107 ? -16.456 -3.855 9.824 1.00 95.50 107 GLU A N 1
ATOM 874 C CA . GLU A 1 107 ? -17.645 -4.678 10.073 1.00 95.50 107 GLU A CA 1
ATOM 875 C C . GLU A 1 107 ? -17.296 -6.155 10.317 1.00 95.50 107 GLU A C 1
ATOM 877 O O . GLU A 1 107 ? -17.751 -6.770 11.294 1.00 95.50 107 GLU A O 1
ATOM 882 N N . ARG A 1 108 ? -16.467 -6.738 9.445 1.00 95.19 108 ARG A N 1
ATOM 883 C CA . ARG A 1 108 ? -16.080 -8.151 9.533 1.00 95.19 108 ARG A CA 1
ATOM 884 C C . ARG A 1 108 ? -15.161 -8.411 10.722 1.00 95.19 108 ARG A C 1
ATOM 886 O O . ARG A 1 108 ? -15.392 -9.366 11.463 1.00 95.19 108 ARG A O 1
ATOM 893 N N . SER A 1 109 ? -14.188 -7.539 10.978 1.00 95.44 109 SER A N 1
ATOM 894 C CA . SER A 1 109 ? -13.296 -7.671 12.132 1.00 95.44 109 SER A CA 1
ATOM 895 C C . SER A 1 109 ? -14.044 -7.535 13.452 1.00 95.44 109 SER A C 1
ATOM 897 O O . SER A 1 109 ? -13.818 -8.339 14.357 1.00 95.44 109 SER A O 1
ATOM 899 N N . LYS A 1 110 ? -15.014 -6.614 13.549 1.00 94.69 110 LYS A N 1
ATOM 900 C CA . LYS A 1 110 ? -15.882 -6.502 14.730 1.00 94.69 110 LYS A CA 1
ATOM 901 C C . LYS A 1 110 ? -16.651 -7.797 14.995 1.00 94.69 110 LYS A C 1
ATOM 903 O O . LYS A 1 110 ? -16.719 -8.237 16.140 1.00 94.69 110 LYS A O 1
ATOM 908 N N . THR A 1 111 ? -17.191 -8.421 13.948 1.00 92.88 111 THR A N 1
ATOM 909 C CA . THR A 1 111 ? -17.893 -9.713 14.049 1.00 92.88 111 THR A CA 1
ATOM 910 C C . THR A 1 111 ? -16.959 -10.827 14.533 1.00 92.88 111 THR A C 1
ATOM 912 O O . THR A 1 111 ? -17.362 -11.671 15.328 1.00 92.88 111 THR A O 1
ATOM 915 N N . ALA A 1 112 ? -15.689 -10.786 14.125 1.00 92.50 112 ALA A N 1
ATOM 916 C CA . ALA A 1 112 ? -14.643 -11.708 14.566 1.00 92.50 112 ALA A CA 1
ATOM 917 C C . ALA A 1 112 ? -14.010 -11.349 15.932 1.00 92.50 112 ALA A C 1
ATOM 919 O O . ALA A 1 112 ? -13.066 -12.013 16.362 1.00 92.50 112 ALA A O 1
ATOM 920 N N . GLY A 1 113 ? -14.492 -10.306 16.621 1.00 94.25 113 GLY A N 1
ATOM 921 C CA . GLY A 1 113 ? -13.963 -9.872 17.920 1.00 94.25 113 GLY A CA 1
ATOM 922 C C . GLY A 1 113 ? -12.590 -9.190 17.853 1.00 94.25 113 GLY A C 1
ATOM 923 O O . GLY A 1 113 ? -11.847 -9.211 18.832 1.00 94.25 113 GLY A O 1
ATOM 924 N N . VAL A 1 114 ? -12.239 -8.599 16.708 1.00 93.94 114 VAL A N 1
ATOM 925 C CA . VAL A 1 114 ? -10.963 -7.916 16.460 1.00 93.94 114 VAL A CA 1
ATOM 926 C C . VAL A 1 114 ? -11.210 -6.437 16.170 1.00 93.94 114 VAL A C 1
ATOM 928 O O . VAL A 1 114 ? -12.060 -6.087 15.355 1.00 93.94 114 VAL A O 1
ATOM 931 N N . ALA A 1 115 ? -10.434 -5.557 16.802 1.00 94.06 115 ALA A N 1
ATOM 932 C CA . ALA A 1 115 ? -10.430 -4.130 16.495 1.00 94.06 115 ALA A CA 1
ATOM 933 C C . ALA A 1 115 ? -9.244 -3.809 15.563 1.00 94.06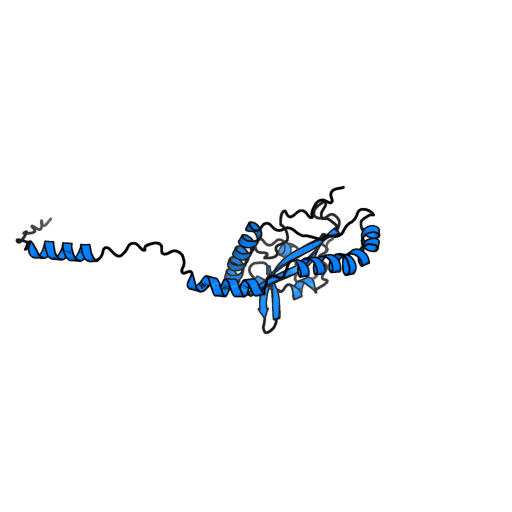 115 ALA A C 1
ATOM 935 O O . ALA A 1 115 ? -8.099 -3.864 16.022 1.00 94.06 115 ALA A O 1
ATOM 936 N N . PRO A 1 116 ? -9.472 -3.515 14.267 1.00 96.00 116 PRO A N 1
ATOM 937 C CA . PRO A 1 116 ? -8.394 -3.125 13.367 1.00 96.00 116 PRO A CA 1
ATOM 938 C C . PRO A 1 116 ? -7.763 -1.803 13.821 1.00 96.00 116 PRO A C 1
ATOM 940 O O . PRO A 1 116 ? -8.457 -0.885 14.250 1.00 96.00 116 PRO A O 1
ATOM 943 N N . THR A 1 117 ? -6.441 -1.700 13.712 1.00 95.88 117 THR A N 1
ATOM 944 C CA . THR A 1 117 ? -5.660 -0.523 14.130 1.00 95.88 117 THR A CA 1
ATOM 945 C C . THR A 1 117 ? -4.927 0.160 12.981 1.00 95.88 117 THR A C 1
ATOM 947 O O . THR A 1 117 ? -4.257 1.168 13.196 1.00 95.88 117 THR A O 1
ATOM 950 N N . GLY A 1 118 ? -5.021 -0.380 11.768 1.00 95.50 118 GLY A N 1
ATOM 951 C CA . GLY A 1 118 ? -4.384 0.180 10.585 1.00 95.50 118 GLY A CA 1
ATOM 952 C C . GLY A 1 118 ? -4.447 -0.758 9.386 1.00 95.50 118 GLY A C 1
ATOM 953 O O . GLY A 1 118 ? -5.184 -1.746 9.380 1.00 95.50 118 GLY A O 1
ATOM 954 N N . LEU A 1 119 ? -3.651 -0.424 8.372 1.00 96.19 119 LEU A N 1
ATOM 955 C CA . LEU A 1 119 ? -3.494 -1.185 7.139 1.00 96.19 119 LEU A CA 1
ATOM 956 C C . LEU A 1 119 ? -2.014 -1.506 6.919 1.00 96.19 119 LEU A C 1
ATOM 958 O O . LEU A 1 119 ? -1.144 -0.676 7.180 1.00 96.19 119 LEU A O 1
ATOM 962 N N . GLU A 1 120 ? -1.737 -2.696 6.401 1.00 95.38 120 GLU A N 1
ATOM 963 C CA . GLU A 1 120 ? -0.407 -3.133 5.987 1.00 95.38 120 GLU A CA 1
ATOM 964 C C . GLU A 1 120 ? -0.420 -3.503 4.504 1.00 95.38 120 GLU A C 1
ATOM 966 O O . GLU A 1 120 ? -1.343 -4.160 4.019 1.00 95.38 120 GLU A O 1
ATOM 971 N N . PHE A 1 121 ? 0.611 -3.060 3.783 1.00 94.06 121 PHE A N 1
ATOM 972 C CA . PHE A 1 121 ? 0.760 -3.252 2.344 1.00 94.06 121 PHE A CA 1
ATOM 973 C C . PHE A 1 121 ? 1.835 -4.304 2.082 1.00 94.06 121 PHE A C 1
ATOM 975 O O . PHE A 1 121 ? 3.003 -4.115 2.420 1.00 94.06 121 PHE A O 1
ATOM 982 N N . TYR A 1 122 ? 1.446 -5.396 1.438 1.00 93.06 122 TYR A N 1
ATOM 983 C CA . TYR A 1 122 ? 2.327 -6.505 1.101 1.00 93.06 122 TYR A CA 1
ATOM 984 C C . TYR A 1 122 ? 2.695 -6.436 -0.373 1.00 93.06 122 TYR A C 1
ATOM 986 O O . TYR A 1 122 ? 1.842 -6.664 -1.229 1.00 93.06 122 TYR A O 1
ATOM 994 N N . PHE A 1 123 ? 3.958 -6.149 -0.687 1.00 92.38 123 PHE A N 1
ATOM 995 C CA . PHE A 1 123 ? 4.446 -6.227 -2.064 1.00 92.38 123 PHE A CA 1
ATOM 996 C C . PHE A 1 123 ? 4.467 -7.678 -2.550 1.00 92.38 123 PHE A C 1
ATOM 998 O O . PHE A 1 123 ? 4.949 -8.574 -1.859 1.00 92.38 123 PHE A O 1
ATOM 1005 N N . ALA A 1 124 ? 3.951 -7.900 -3.754 1.00 90.56 124 ALA A N 1
ATOM 1006 C CA . ALA A 1 124 ? 3.790 -9.217 -4.354 1.00 90.56 124 ALA A CA 1
ATOM 1007 C C . ALA A 1 124 ? 4.039 -9.159 -5.867 1.00 90.56 124 ALA A C 1
ATOM 1009 O O . ALA A 1 124 ? 4.253 -8.092 -6.439 1.00 90.56 124 ALA A O 1
ATOM 1010 N N . VAL A 1 125 ? 3.999 -10.312 -6.527 1.00 90.00 125 VAL A N 1
ATOM 1011 C CA . VAL A 1 125 ? 4.081 -10.434 -7.988 1.00 90.00 125 VAL A CA 1
ATOM 1012 C C . VAL A 1 125 ? 2.966 -11.365 -8.439 1.00 90.00 125 VAL A C 1
ATOM 1014 O O . VAL A 1 125 ? 2.755 -12.413 -7.825 1.00 90.00 125 VAL A O 1
ATOM 1017 N N . TYR A 1 126 ? 2.246 -10.995 -9.497 1.00 88.62 126 TYR A N 1
ATOM 1018 C CA . TYR A 1 126 ? 1.257 -11.898 -10.077 1.00 88.62 126 TYR A CA 1
ATOM 1019 C C . TYR A 1 126 ? 1.948 -13.121 -10.693 1.00 88.62 126 TYR A C 1
ATOM 1021 O O . TYR A 1 126 ? 2.875 -12.952 -11.488 1.00 88.62 126 TYR A O 1
ATOM 1029 N N . PRO A 1 127 ? 1.508 -14.354 -10.382 1.00 86.75 127 PRO A N 1
ATOM 1030 C CA . PRO A 1 127 ? 2.076 -15.554 -10.983 1.00 86.75 127 PRO A CA 1
ATOM 1031 C C . PRO A 1 127 ? 2.006 -15.541 -12.513 1.00 86.75 127 PRO A C 1
ATOM 1033 O O . PRO A 1 127 ? 1.077 -14.979 -13.106 1.00 86.75 127 PRO A O 1
ATOM 1036 N N . LYS A 1 128 ? 2.951 -16.231 -13.152 1.00 85.06 128 LYS A N 1
ATOM 1037 C CA . LYS A 1 128 ? 2.951 -16.435 -14.602 1.00 85.06 128 LYS A CA 1
ATOM 1038 C C . LYS A 1 128 ? 1.626 -17.046 -15.067 1.00 85.06 128 LYS A C 1
ATOM 1040 O O . LYS A 1 128 ? 1.152 -18.020 -14.487 1.00 85.06 128 LYS A O 1
ATOM 1045 N N . GLY A 1 129 ? 1.047 -16.490 -16.129 1.00 82.12 129 GLY A N 1
ATOM 1046 C CA . GLY A 1 129 ? -0.224 -16.957 -16.693 1.00 82.12 129 GLY A CA 1
ATOM 1047 C C . GLY A 1 129 ? -1.460 -16.547 -15.888 1.00 82.12 129 GLY A C 1
ATOM 1048 O O . GLY A 1 129 ? -2.571 -16.930 -16.247 1.00 82.12 129 GLY A O 1
ATOM 1049 N N . SER A 1 130 ? -1.301 -15.755 -14.822 1.00 75.88 130 SER A N 1
ATOM 1050 C CA . SER A 1 130 ? -2.419 -15.189 -14.067 1.00 75.88 130 SER A CA 1
ATOM 1051 C C . SER A 1 130 ? -2.757 -13.771 -14.538 1.00 75.88 130 SER A C 1
ATOM 1053 O O . SER A 1 130 ? -1.892 -13.010 -14.966 1.00 75.88 130 SER A O 1
ATOM 1055 N N . ARG A 1 131 ? -4.037 -13.394 -14.464 1.00 74.62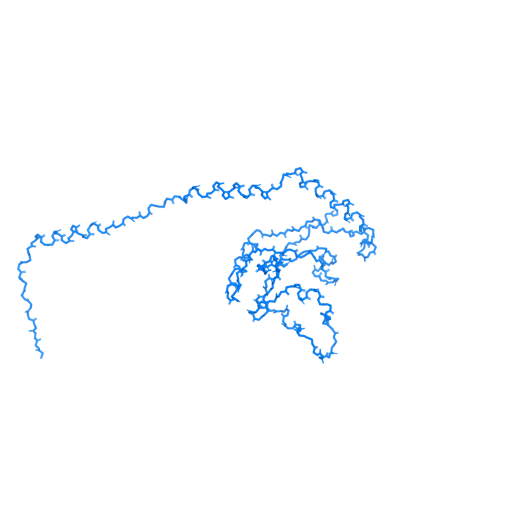 131 ARG A N 1
ATOM 1056 C CA . ARG A 1 131 ? -4.511 -12.017 -14.720 1.00 74.62 131 ARG A CA 1
ATOM 1057 C C . ARG A 1 131 ? -4.096 -11.403 -16.073 1.00 74.62 131 ARG A C 1
ATOM 1059 O O . ARG A 1 131 ? -3.941 -10.189 -16.198 1.00 74.62 131 ARG A O 1
ATOM 1066 N N . GLY A 1 132 ? -3.949 -12.229 -17.111 1.00 81.19 132 GLY A N 1
ATOM 1067 C CA . GLY A 1 132 ? -3.704 -11.773 -18.483 1.00 81.19 132 GLY A CA 1
ATOM 1068 C C . GLY A 1 132 ? -2.466 -10.879 -18.599 1.00 81.19 132 GLY A C 1
ATOM 1069 O O . GLY A 1 132 ? -1.364 -11.297 -18.262 1.00 81.19 132 GLY A O 1
ATOM 1070 N N . LYS A 1 133 ? -2.652 -9.628 -19.043 1.00 79.44 133 LYS A N 1
ATOM 1071 C CA . LYS A 1 133 ? -1.559 -8.651 -19.224 1.00 79.44 133 LYS A CA 1
ATOM 1072 C C . LYS A 1 133 ? -0.832 -8.276 -17.926 1.00 79.44 133 LYS A C 1
ATOM 1074 O O . LYS A 1 133 ? 0.229 -7.677 -17.996 1.00 79.44 133 LYS A O 1
ATOM 1079 N N . GLN A 1 134 ? -1.401 -8.593 -16.763 1.00 79.12 134 GLN A N 1
ATOM 1080 C CA . GLN A 1 134 ? -0.781 -8.334 -15.463 1.00 79.12 134 GLN A CA 1
ATOM 1081 C C . GLN A 1 134 ? 0.140 -9.474 -15.000 1.00 79.12 134 GLN A C 1
ATOM 1083 O O . GLN A 1 134 ? 0.780 -9.326 -13.962 1.00 79.12 134 GLN A O 1
ATOM 1088 N N . SER A 1 135 ? 0.215 -10.600 -15.726 1.00 85.50 135 SER A N 1
ATOM 1089 C CA . SER A 1 135 ? 1.152 -11.690 -15.415 1.00 85.50 135 SER A CA 1
ATOM 1090 C C . SER A 1 135 ? 2.569 -11.160 -15.203 1.00 85.50 135 SER A C 1
ATOM 1092 O O . SER A 1 135 ? 3.018 -10.290 -15.942 1.00 85.50 135 SER A O 1
ATOM 1094 N N . ASP A 1 136 ? 3.269 -11.701 -14.205 1.00 87.88 136 A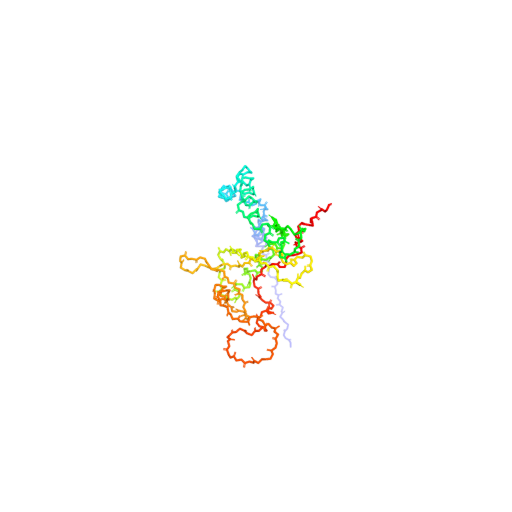SP A N 1
ATOM 1095 C CA . ASP A 1 136 ? 4.674 -11.406 -13.898 1.00 87.88 136 ASP A CA 1
ATOM 1096 C C . ASP A 1 136 ? 4.973 -9.969 -13.417 1.00 87.88 136 ASP A C 1
ATOM 1098 O O . ASP A 1 136 ? 6.108 -9.672 -13.036 1.00 87.88 136 ASP A O 1
ATOM 1102 N N . HIS A 1 137 ? 3.970 -9.086 -13.362 1.00 87.44 137 HIS A N 1
ATOM 1103 C CA . HIS A 1 137 ? 4.121 -7.719 -12.872 1.00 87.44 137 HIS A CA 1
ATOM 1104 C C . HIS A 1 137 ? 4.037 -7.635 -11.344 1.00 87.44 137 HIS A C 1
ATOM 1106 O O . HIS A 1 137 ? 3.232 -8.321 -10.699 1.00 87.44 137 HIS A O 1
ATOM 1112 N N . GLN A 1 138 ? 4.847 -6.742 -10.761 1.00 90.06 138 GLN A N 1
ATOM 1113 C CA . GLN A 1 138 ? 4.750 -6.403 -9.346 1.00 90.06 138 GLN A CA 1
ATOM 1114 C C . GLN A 1 138 ? 3.367 -5.808 -9.037 1.00 90.06 138 GLN A C 1
ATOM 1116 O O . GLN A 1 138 ? 2.796 -5.034 -9.809 1.00 90.06 138 GLN A O 1
ATOM 1121 N N . THR A 1 139 ? 2.839 -6.162 -7.875 1.00 90.62 139 THR A N 1
ATOM 1122 C CA . THR A 1 139 ? 1.580 -5.685 -7.312 1.00 90.62 139 THR A CA 1
ATOM 1123 C C . THR A 1 139 ? 1.720 -5.551 -5.792 1.00 90.62 139 THR A C 1
ATOM 1125 O O . THR A 1 139 ? 2.811 -5.709 -5.237 1.00 90.62 139 THR A O 1
ATOM 1128 N N . PHE A 1 140 ? 0.627 -5.257 -5.099 1.00 92.19 140 PHE A N 1
ATOM 1129 C CA . PHE A 1 140 ? 0.543 -5.407 -3.655 1.00 92.19 140 PHE A CA 1
ATOM 1130 C C . PHE A 1 140 ? -0.852 -5.860 -3.243 1.00 92.19 140 PHE A C 1
ATOM 1132 O O . PHE A 1 140 ? -1.816 -5.627 -3.970 1.00 92.19 140 PHE A O 1
ATOM 1139 N N . PHE A 1 141 ? -0.977 -6.446 -2.060 1.00 92.56 141 PHE A N 1
ATOM 1140 C CA . PHE A 1 141 ? -2.266 -6.601 -1.395 1.00 92.56 141 PHE A CA 1
ATOM 1141 C C . PHE A 1 141 ? -2.282 -5.849 -0.066 1.00 92.56 141 PHE A C 1
ATOM 1143 O O . PHE A 1 141 ? -1.239 -5.648 0.554 1.00 92.56 141 PHE A O 1
ATOM 1150 N N . ILE A 1 142 ? -3.463 -5.396 0.340 1.00 94.62 142 ILE A N 1
ATOM 1151 C CA . ILE A 1 142 ? -3.690 -4.679 1.593 1.00 94.62 142 ILE A CA 1
ATOM 1152 C C . ILE A 1 142 ? -4.344 -5.643 2.573 1.00 94.62 142 ILE A C 1
ATOM 1154 O O . ILE A 1 142 ? -5.242 -6.391 2.191 1.00 94.62 142 ILE A O 1
ATOM 1158 N N . ALA A 1 143 ? -3.907 -5.598 3.826 1.00 96.19 143 ALA A N 1
ATOM 1159 C CA . ALA A 1 143 ? -4.530 -6.308 4.932 1.00 96.19 143 ALA A CA 1
ATOM 1160 C C . ALA A 1 143 ? -4.787 -5.350 6.101 1.00 96.19 143 ALA A C 1
ATOM 1162 O O . ALA A 1 143 ? -4.004 -4.414 6.296 1.00 96.19 143 ALA A O 1
ATOM 1163 N N . PRO A 1 144 ? -5.839 -5.563 6.904 1.00 97.62 144 PRO A N 1
ATOM 1164 C CA . PRO A 1 144 ? -5.957 -4.886 8.184 1.00 97.62 144 PRO A CA 1
ATOM 1165 C C . PRO A 1 14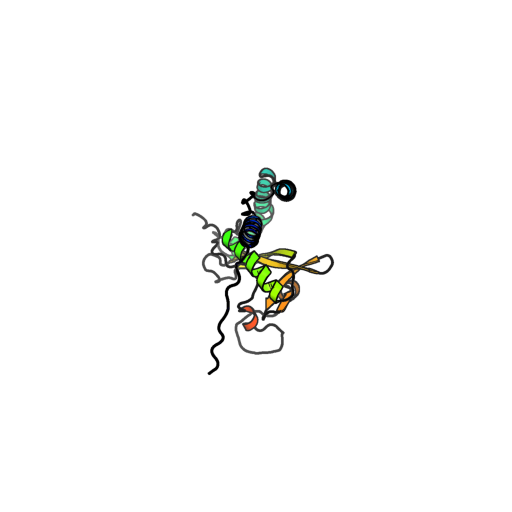4 ? -4.879 -5.351 9.155 1.00 97.62 144 PRO A C 1
ATOM 1167 O O . PRO A 1 144 ? -4.421 -6.493 9.098 1.00 97.62 144 PRO A O 1
ATOM 1170 N N . THR A 1 145 ? -4.514 -4.473 10.081 1.00 97.25 145 THR A N 1
ATOM 1171 C CA . THR A 1 145 ? -3.594 -4.790 11.172 1.00 97.25 145 THR A CA 1
ATOM 1172 C C . THR A 1 145 ? -4.296 -4.762 12.511 1.00 97.25 145 THR A C 1
ATOM 1174 O O . THR A 1 145 ? -5.287 -4.060 12.702 1.00 97.25 145 THR A O 1
ATOM 1177 N N . GLU A 1 146 ? -3.772 -5.532 13.455 1.00 94.56 146 GLU A N 1
ATOM 1178 C CA . GLU A 1 146 ? -4.064 -5.361 14.872 1.00 94.56 146 GLU A CA 1
ATOM 1179 C C . GLU A 1 146 ? -2.768 -5.091 15.637 1.00 94.56 146 GLU A C 1
ATOM 1181 O O . GLU A 1 146 ? -1.678 -5.545 15.257 1.00 94.56 146 GLU A O 1
ATOM 1186 N N . LYS A 1 147 ? -2.896 -4.377 16.753 1.00 91.69 147 LYS A N 1
ATOM 1187 C CA . LYS A 1 147 ? -1.793 -4.169 17.680 1.00 91.69 147 LYS A CA 1
ATOM 1188 C C . LYS A 1 147 ? -1.610 -5.418 18.540 1.00 91.69 147 LYS A C 1
ATOM 1190 O O . LYS A 1 147 ? -2.445 -5.723 19.387 1.00 91.69 147 LYS A O 1
ATOM 1195 N N . ASN A 1 148 ? -0.479 -6.096 18.375 1.00 80.62 148 ASN A N 1
ATOM 1196 C CA . ASN A 1 148 ? -0.042 -7.184 19.244 1.00 80.62 148 ASN A CA 1
ATOM 1197 C C . ASN A 1 148 ? 1.210 -6.734 20.014 1.00 80.62 148 ASN A C 1
ATOM 1199 O O . ASN A 1 148 ? 2.334 -6.744 19.502 1.00 80.62 148 ASN A O 1
ATOM 1203 N N . GLY A 1 149 ? 0.998 -6.244 21.239 1.00 81.12 149 GLY A N 1
ATOM 1204 C CA . GLY A 1 149 ? 2.049 -5.626 22.046 1.00 81.12 149 GLY A CA 1
ATOM 1205 C C . GLY A 1 149 ? 2.625 -4.371 21.378 1.00 81.12 149 GLY A C 1
ATOM 1206 O O . GLY A 1 149 ? 1.912 -3.393 21.149 1.00 81.12 149 GLY A O 1
ATOM 1207 N N . ALA A 1 150 ? 3.925 -4.395 21.074 1.00 81.25 150 ALA A N 1
ATOM 1208 C CA . ALA A 1 150 ? 4.639 -3.284 20.437 1.00 81.25 150 ALA A CA 1
ATOM 1209 C C . ALA A 1 150 ? 4.597 -3.310 18.896 1.00 81.25 150 ALA A C 1
ATOM 1211 O O . ALA A 1 150 ? 5.133 -2.403 18.263 1.00 81.25 150 ALA A O 1
ATOM 1212 N N . ARG A 1 151 ? 4.008 -4.343 18.278 1.00 85.06 151 ARG A N 1
ATOM 1213 C CA . ARG A 1 151 ? 4.020 -4.529 16.820 1.00 85.06 151 ARG A CA 1
ATOM 1214 C C . ARG A 1 151 ? 2.614 -4.454 16.237 1.00 85.06 151 ARG A C 1
ATOM 1216 O O . ARG A 1 151 ? 1.649 -4.894 16.855 1.00 85.06 151 ARG A O 1
ATOM 1223 N N . GLN A 1 152 ? 2.531 -3.918 15.027 1.00 91.38 152 GLN A N 1
ATOM 1224 C CA . GLN A 1 152 ? 1.376 -4.085 14.153 1.00 91.38 152 GLN A CA 1
ATOM 1225 C C . GLN A 1 152 ? 1.551 -5.396 13.385 1.00 91.38 152 GLN A C 1
ATOM 1227 O O . GLN A 1 152 ? 2.674 -5.758 13.028 1.00 91.38 152 GLN A O 1
ATOM 1232 N N . SER A 1 153 ? 0.479 -6.152 13.177 1.00 92.06 153 SER A N 1
ATOM 1233 C CA . SER A 1 153 ? 0.538 -7.387 12.390 1.00 92.06 153 SER A CA 1
ATOM 1234 C C . SER A 1 153 ? -0.688 -7.523 11.508 1.00 92.06 153 SER A C 1
ATOM 1236 O O . SER A 1 153 ? -1.812 -7.466 12.006 1.00 92.06 153 SER A O 1
ATOM 1238 N N . GLY A 1 154 ? -0.455 -7.713 10.211 1.00 95.19 154 GLY A N 1
ATOM 1239 C CA . GLY A 1 154 ? -1.497 -7.988 9.238 1.00 95.19 154 GLY A CA 1
ATOM 1240 C C . GLY A 1 154 ? -2.213 -9.307 9.511 1.00 95.19 154 GLY A C 1
ATOM 1241 O O . GLY A 1 154 ? -1.593 -10.312 9.883 1.00 95.19 154 GLY A O 1
ATOM 1242 N N . TYR A 1 155 ? -3.524 -9.316 9.298 1.00 94.81 155 TYR A N 1
ATOM 1243 C CA . TYR A 1 155 ? -4.358 -10.505 9.432 1.00 94.81 155 TYR A CA 1
ATOM 1244 C C . TYR A 1 155 ? -5.407 -10.593 8.323 1.00 94.81 155 TYR A C 1
ATOM 1246 O O . TYR A 1 155 ? -5.709 -9.623 7.635 1.00 94.81 155 TYR A O 1
ATOM 1254 N N . THR A 1 156 ? -5.978 -11.782 8.170 1.00 95.25 156 THR A N 1
ATOM 1255 C CA . THR A 1 156 ? -7.220 -12.019 7.426 1.00 95.25 156 THR A CA 1
ATOM 1256 C C . THR A 1 156 ? -8.187 -12.804 8.304 1.00 95.25 156 THR A C 1
ATOM 1258 O O . THR A 1 156 ? -7.822 -13.256 9.394 1.00 95.25 156 THR A O 1
ATOM 1261 N N . LEU A 1 157 ? -9.414 -12.979 7.828 1.00 92.62 157 LEU A N 1
ATOM 1262 C CA . LEU A 1 157 ? -10.325 -13.987 8.345 1.00 92.62 157 LEU A CA 1
ATOM 1263 C C . LEU A 1 157 ? -10.296 -15.221 7.444 1.00 92.62 157 LEU A C 1
ATOM 1265 O O . LEU A 1 157 ? -10.045 -15.116 6.242 1.00 92.62 157 LEU A O 1
ATOM 1269 N N . VAL A 1 158 ? -10.480 -16.370 8.083 1.00 89.12 158 VAL A N 1
ATOM 1270 C CA . VAL A 1 158 ? -10.748 -17.669 7.470 1.00 89.12 158 VAL A CA 1
ATOM 1271 C C . VAL A 1 158 ? -11.849 -18.292 8.317 1.00 89.12 158 VAL A C 1
ATOM 1273 O O . VAL A 1 158 ? -11.647 -18.517 9.517 1.00 89.12 158 VAL A O 1
ATOM 1276 N N . ASN A 1 159 ? -13.018 -18.543 7.729 1.00 87.25 159 ASN A N 1
ATOM 1277 C CA . ASN A 1 159 ? -14.193 -19.077 8.426 1.00 87.25 159 ASN A CA 1
ATOM 1278 C C . ASN A 1 159 ? -14.551 -18.290 9.712 1.00 87.25 159 ASN A C 1
ATOM 1280 O O . ASN A 1 159 ? -14.752 -18.859 10.789 1.00 87.25 159 ASN A O 1
ATOM 1284 N N . GLY A 1 160 ? -14.553 -16.961 9.624 1.00 87.94 160 GLY A N 1
ATOM 1285 C CA . GLY A 1 160 ? -14.872 -16.020 10.700 1.00 87.94 160 GLY A CA 1
ATOM 1286 C C . GLY A 1 160 ? -13.777 -15.863 11.753 1.00 87.94 160 GLY A C 1
ATOM 1287 O O . GLY A 1 160 ? -13.947 -15.111 12.713 1.00 87.94 160 GLY A O 1
ATOM 1288 N N . LYS A 1 161 ? -12.650 -16.570 11.613 1.00 90.62 161 LYS A N 1
ATOM 1289 C CA . LYS A 1 161 ? -11.560 -16.569 12.593 1.00 90.62 161 LYS A CA 1
ATOM 1290 C C . LYS A 1 161 ? -10.352 -15.816 12.071 1.00 90.62 161 LYS A C 1
ATOM 1292 O O . LYS A 1 161 ? -9.908 -16.025 10.947 1.00 90.62 161 LYS A O 1
ATOM 1297 N N . LYS A 1 162 ? -9.771 -14.990 12.940 1.00 92.75 162 LYS A N 1
ATOM 1298 C CA . LYS A 1 162 ? -8.526 -14.270 12.668 1.00 92.75 162 LYS A CA 1
ATOM 1299 C C . LYS A 1 162 ? -7.363 -15.232 12.416 1.00 92.75 162 LYS A C 1
ATOM 1301 O O . LYS A 1 162 ? -7.057 -16.079 13.255 1.00 92.75 162 LYS A O 1
ATOM 1306 N N . VAL A 1 163 ? -6.652 -14.998 11.317 1.00 92.12 163 VAL A N 1
ATOM 1307 C CA . VAL A 1 163 ? -5.384 -15.642 10.963 1.00 92.12 163 VAL A CA 1
ATOM 1308 C C . VAL A 1 163 ? -4.332 -14.568 10.691 1.00 92.12 163 VAL A C 1
ATOM 1310 O O . VAL A 1 163 ? -4.529 -13.696 9.848 1.00 92.12 163 VAL A O 1
ATOM 1313 N N . LEU A 1 164 ? -3.197 -14.633 11.392 1.00 92.12 164 LEU A N 1
ATOM 1314 C CA . LEU A 1 164 ? -2.081 -13.701 11.201 1.00 92.12 164 LEU A CA 1
ATOM 1315 C C . LEU A 1 164 ? -1.303 -14.033 9.925 1.00 92.12 164 LEU A C 1
ATOM 1317 O O . LEU A 1 164 ? -0.861 -15.169 9.734 1.00 92.12 164 LEU A O 1
ATOM 1321 N N . LEU A 1 165 ? -1.054 -13.033 9.082 1.00 91.25 165 LEU A N 1
ATOM 1322 C CA . LEU A 1 165 ? -0.418 -13.240 7.781 1.00 91.25 165 LEU A CA 1
ATOM 1323 C C . LEU A 1 165 ? 1.035 -13.688 7.889 1.00 91.25 165 LEU A C 1
ATOM 1325 O O . LEU A 1 165 ? 1.474 -14.531 7.113 1.00 91.25 165 LEU A O 1
ATOM 1329 N N . ASN A 1 166 ? 1.771 -13.216 8.894 1.00 86.75 166 ASN A N 1
ATOM 1330 C CA . ASN A 1 166 ? 3.147 -13.656 9.128 1.00 86.75 166 ASN A CA 1
ATOM 1331 C C . ASN A 1 166 ? 3.262 -15.166 9.425 1.00 86.75 166 ASN A C 1
ATOM 1333 O O . ASN A 1 166 ? 4.330 -15.742 9.224 1.00 86.75 166 ASN A O 1
ATOM 1337 N N . THR A 1 167 ? 2.181 -15.818 9.867 1.00 85.94 167 THR A N 1
ATOM 1338 C CA . THR A 1 167 ? 2.152 -17.267 10.104 1.00 85.94 167 THR A CA 1
ATOM 1339 C C . THR A 1 167 ? 1.870 -18.071 8.841 1.00 85.94 167 THR A C 1
ATOM 1341 O O . THR A 1 167 ? 2.212 -19.251 8.802 1.00 85.94 167 THR A O 1
ATOM 1344 N N . VAL A 1 168 ? 1.271 -17.440 7.827 1.00 85.31 168 VAL A N 1
ATOM 1345 C CA . VAL A 1 168 ? 0.881 -18.070 6.559 1.00 85.31 168 VAL A CA 1
ATOM 1346 C C . VAL A 1 168 ? 1.931 -17.797 5.485 1.00 85.31 168 VAL A C 1
ATOM 1348 O O . VAL A 1 168 ? 2.420 -18.726 4.858 1.00 85.31 168 VAL A O 1
ATOM 1351 N N . LEU A 1 169 ? 2.344 -16.538 5.319 1.00 85.56 169 LEU A N 1
ATOM 1352 C CA . LEU A 1 169 ? 3.258 -16.108 4.255 1.00 85.56 169 LEU A CA 1
ATOM 1353 C C . LEU A 1 169 ? 4.694 -16.622 4.437 1.00 85.56 169 LEU A C 1
ATOM 1355 O O . LEU A 1 169 ? 5.393 -16.839 3.454 1.00 85.56 169 LEU A O 1
ATOM 1359 N N . ASN A 1 170 ? 5.133 -16.831 5.683 1.00 71.56 170 ASN A N 1
ATOM 1360 C CA . ASN A 1 170 ? 6.481 -17.335 5.982 1.00 71.56 170 ASN A CA 1
ATOM 1361 C C . ASN A 1 170 ? 6.557 -18.866 6.030 1.00 71.56 170 ASN A C 1
ATOM 1363 O O . ASN A 1 170 ? 7.644 -19.424 6.185 1.00 71.56 170 ASN A O 1
ATOM 1367 N N . LYS A 1 171 ? 5.418 -19.559 5.935 1.00 67.31 171 LYS A N 1
ATOM 1368 C CA . LYS A 1 171 ? 5.398 -21.014 5.840 1.00 67.31 171 LYS A CA 1
ATOM 1369 C C . LYS A 1 171 ? 5.410 -21.392 4.367 1.00 67.31 171 LYS A C 1
ATOM 1371 O O . LYS A 1 171 ? 4.390 -21.325 3.691 1.00 67.31 171 LYS A O 1
ATOM 1376 N N . SER A 1 172 ? 6.572 -21.830 3.891 1.00 49.91 172 SER A N 1
ATOM 1377 C CA . SER A 1 172 ? 6.724 -22.564 2.633 1.00 49.91 172 SER A CA 1
ATOM 1378 C C . SER A 1 172 ? 6.031 -23.927 2.742 1.00 49.91 172 SER A C 1
ATOM 1380 O O . SER A 1 172 ? 6.684 -24.961 2.817 1.00 49.91 172 SER A O 1
ATOM 1382 N N . THR A 1 173 ? 4.706 -23.947 2.842 1.00 46.41 173 THR A N 1
ATOM 1383 C CA . THR A 1 173 ? 3.910 -25.160 2.665 1.00 46.41 173 THR A CA 1
ATOM 1384 C C . THR A 1 173 ? 3.278 -25.077 1.296 1.00 46.41 173 THR A C 1
ATOM 1386 O O . THR A 1 173 ? 2.597 -24.095 1.012 1.00 46.41 173 THR A O 1
ATOM 1389 N N . ASP A 1 174 ? 3.548 -26.084 0.469 1.00 43.06 174 ASP A N 1
ATOM 1390 C CA . ASP A 1 174 ? 3.016 -26.297 -0.874 1.00 43.06 174 ASP A CA 1
ATOM 1391 C C . ASP A 1 174 ? 1.561 -25.818 -1.035 1.00 43.06 174 ASP A C 1
ATOM 1393 O O . ASP A 1 174 ? 0.608 -26.574 -0.882 1.00 43.06 174 ASP A O 1
ATOM 1397 N N . LEU A 1 175 ? 1.386 -24.553 -1.428 1.00 46.97 175 LEU A N 1
ATOM 1398 C CA . LEU A 1 175 ? 0.141 -24.021 -1.998 1.00 46.97 175 LEU A CA 1
ATOM 1399 C C . LEU A 1 175 ? -0.003 -24.432 -3.480 1.00 46.97 175 LEU A C 1
ATOM 1401 O O . LEU A 1 175 ? -0.815 -23.885 -4.228 1.00 46.97 175 LEU A O 1
ATOM 1405 N N . SER A 1 176 ? 0.804 -25.402 -3.917 1.00 35.38 176 SER A N 1
ATOM 1406 C CA . SER A 1 176 ? 0.760 -26.047 -5.221 1.00 35.38 176 SER A CA 1
ATOM 1407 C C . SER A 1 176 ? -0.480 -26.930 -5.295 1.00 35.38 176 SER A C 1
ATOM 1409 O O . SER A 1 176 ? -0.463 -28.111 -4.958 1.00 35.38 176 SER A O 1
ATOM 1411 N N . THR A 1 177 ? -1.582 -26.358 -5.765 1.00 38.06 177 THR A N 1
ATOM 1412 C CA . THR A 1 177 ? -2.731 -27.155 -6.192 1.00 38.06 177 THR A CA 1
ATOM 1413 C C . THR A 1 177 ? -2.418 -27.719 -7.578 1.00 38.06 177 THR A C 1
ATOM 1415 O O . THR A 1 177 ? -2.743 -27.105 -8.588 1.00 38.06 177 THR A O 1
ATOM 1418 N N . SER A 1 178 ? -1.736 -28.865 -7.628 1.00 34.09 178 SER A N 1
ATOM 1419 C CA . SER A 1 178 ? -1.860 -29.840 -8.719 1.00 34.09 178 SER A CA 1
ATOM 1420 C C . SER A 1 178 ? -1.277 -31.186 -8.280 1.00 34.09 178 SER A C 1
ATOM 1422 O O . SER A 1 178 ? -0.075 -31.295 -8.054 1.00 34.09 178 SER A O 1
ATOM 1424 N N . GLY A 1 179 ? -2.138 -32.203 -8.170 1.00 31.47 179 GLY A N 1
ATOM 1425 C CA . GLY A 1 179 ? -1.745 -33.606 -7.996 1.00 31.47 179 GLY A CA 1
ATOM 1426 C C . GLY A 1 179 ? -1.932 -34.172 -6.586 1.00 31.47 179 GLY A C 1
ATOM 1427 O O . GLY A 1 179 ? -1.077 -34.023 -5.727 1.00 31.47 179 GLY A O 1
ATOM 1428 N N . THR A 1 180 ? -3.064 -34.854 -6.383 1.00 36.88 180 THR A N 1
ATOM 1429 C CA . THR A 1 180 ? -3.260 -36.028 -5.506 1.00 36.88 180 THR A CA 1
ATOM 1430 C C . THR A 1 180 ? -2.214 -36.290 -4.409 1.00 36.88 180 THR A C 1
ATOM 1432 O O . THR A 1 180 ? -1.153 -36.841 -4.692 1.00 36.88 180 THR A O 1
ATOM 1435 N N . THR A 1 181 ? -2.574 -36.021 -3.147 1.00 32.41 181 THR A N 1
ATOM 1436 C CA . THR A 1 181 ? -2.533 -36.937 -1.976 1.00 32.41 181 THR A CA 1
ATOM 1437 C C . THR A 1 181 ? -2.531 -36.103 -0.690 1.00 32.41 181 THR A C 1
ATOM 1439 O O . THR A 1 181 ? -1.615 -35.329 -0.437 1.00 32.41 181 THR A O 1
ATOM 1442 N N . GLN A 1 182 ? -3.557 -36.277 0.147 1.00 49.53 182 GLN A N 1
ATOM 1443 C CA . GLN A 1 182 ? -3.599 -35.727 1.502 1.00 49.53 182 GLN A CA 1
ATOM 1444 C C . GLN A 1 182 ? -2.476 -36.322 2.364 1.00 49.53 182 GLN A C 1
ATOM 1446 O O . GLN A 1 182 ? -2.455 -37.531 2.589 1.00 49.53 182 GLN A O 1
ATOM 1451 N N . LYS A 1 183 ? -1.616 -35.472 2.936 1.00 37.91 183 LYS A N 1
ATOM 1452 C CA . LYS A 1 183 ? -0.961 -35.714 4.232 1.00 37.91 183 LYS A CA 1
ATOM 1453 C C . LYS A 1 183 ? -0.896 -34.402 5.013 1.00 37.91 183 LYS A C 1
ATOM 1455 O O . LYS A 1 183 ? -0.693 -33.342 4.437 1.00 37.91 183 LYS A O 1
ATOM 1460 N N . GLY A 1 184 ? -1.172 -34.497 6.313 1.00 40.03 184 GLY A N 1
ATOM 1461 C CA . GLY A 1 184 ? -1.562 -33.393 7.186 1.00 40.03 184 GLY A CA 1
ATOM 1462 C C . GLY A 1 184 ? -0.616 -32.191 7.188 1.00 40.03 184 GLY A C 1
ATOM 1463 O O . GLY A 1 184 ? 0.527 -32.278 7.623 1.00 40.03 184 GLY A O 1
ATOM 1464 N N . GLY A 1 185 ? -1.166 -31.054 6.777 1.00 33.53 185 GLY A N 1
ATOM 1465 C CA . GLY A 1 185 ? -0.653 -29.703 6.955 1.00 33.53 185 GLY A CA 1
ATOM 1466 C C . GLY A 1 185 ? -1.869 -28.777 6.951 1.00 33.53 185 GLY A C 1
ATOM 1467 O O . GLY A 1 185 ? -2.703 -28.866 6.058 1.00 33.53 185 GLY A O 1
ATOM 1468 N N . PHE A 1 186 ? -2.033 -27.974 7.999 1.00 39.69 186 PHE A N 1
ATOM 1469 C CA . PHE A 1 186 ? -3.273 -27.293 8.410 1.00 39.69 186 PHE A CA 1
ATOM 1470 C C . PHE A 1 186 ? -3.782 -26.152 7.493 1.00 39.69 186 PHE A C 1
ATOM 1472 O O . PHE A 1 186 ? -4.324 -25.174 7.992 1.00 39.69 186 PHE A O 1
ATOM 1479 N N . PHE A 1 187 ? -3.650 -26.247 6.168 1.00 34.84 187 PHE A N 1
ATOM 1480 C CA . PHE A 1 187 ? -4.198 -25.253 5.236 1.00 34.84 187 PHE A CA 1
ATOM 1481 C C . PHE A 1 187 ? -4.740 -25.942 3.977 1.00 34.84 187 PHE A C 1
ATOM 1483 O O . PHE A 1 187 ? -4.013 -26.191 3.020 1.00 34.84 187 PHE A O 1
ATOM 1490 N N . SER A 1 188 ? -6.031 -26.290 3.996 1.00 33.09 188 SER A N 1
ATOM 1491 C CA . SER A 1 188 ? -6.732 -26.810 2.816 1.00 33.09 188 SER A CA 1
ATOM 1492 C C . SER A 1 188 ? -6.929 -25.685 1.798 1.00 33.09 188 SER A C 1
ATOM 1494 O O . SER A 1 188 ? -7.335 -24.590 2.173 1.00 33.09 188 SER A O 1
ATOM 1496 N N . SER A 1 189 ? -6.714 -25.955 0.510 1.00 37.75 189 SER A N 1
ATOM 1497 C CA . SER A 1 189 ? -6.994 -25.030 -0.609 1.00 37.75 189 SER A CA 1
ATOM 1498 C C . SER A 1 189 ? -8.422 -24.460 -0.601 1.00 37.75 189 SER A C 1
ATOM 1500 O O . SER A 1 189 ? -8.657 -23.366 -1.107 1.00 37.75 189 SER A O 1
ATOM 1502 N N . THR A 1 190 ? -9.358 -25.162 0.039 1.00 37.41 190 THR A N 1
ATOM 1503 C CA . THR A 1 190 ? -10.743 -24.733 0.274 1.00 37.41 190 THR A CA 1
ATOM 1504 C C . THR A 1 190 ? -10.858 -23.542 1.241 1.00 37.41 190 THR A C 1
ATOM 1506 O O . THR A 1 190 ? -11.774 -22.753 1.087 1.00 37.41 190 THR A O 1
ATOM 1509 N N . MET A 1 191 ? -9.914 -23.354 2.179 1.00 39.62 191 MET A N 1
ATOM 1510 C CA . MET A 1 191 ? -9.857 -22.184 3.085 1.00 39.62 191 MET A CA 1
ATOM 1511 C C . MET A 1 191 ? -9.365 -20.898 2.397 1.00 39.62 191 MET A C 1
ATOM 1513 O O . MET A 1 191 ? -9.441 -19.820 2.974 1.00 39.62 191 MET A O 1
ATOM 1517 N N . LEU A 1 192 ? -8.810 -20.991 1.184 1.00 47.69 192 LEU A N 1
ATOM 1518 C CA . LEU A 1 192 ? -8.285 -19.838 0.437 1.00 47.69 192 LEU A CA 1
ATOM 1519 C C . LEU A 1 192 ? -9.336 -19.195 -0.488 1.00 47.69 192 LEU A C 1
ATOM 1521 O O . LEU A 1 192 ? -9.021 -18.246 -1.206 1.00 47.69 192 LEU A O 1
ATOM 1525 N N . GLN A 1 193 ? -10.567 -19.716 -0.485 1.00 47.38 193 GLN A N 1
ATOM 1526 C CA . GLN A 1 193 ? -11.723 -19.231 -1.250 1.00 47.38 193 GLN A CA 1
ATOM 1527 C C . GLN A 1 193 ? -12.875 -18.821 -0.319 1.00 47.38 193 GLN A C 1
ATOM 1529 O O . GLN A 1 193 ? -14.035 -19.012 -0.661 1.00 47.38 193 GLN A O 1
ATOM 1534 N N . ASP A 1 194 ? -12.569 -18.293 0.868 1.00 54.53 194 ASP A N 1
ATOM 1535 C CA . ASP A 1 194 ? -13.608 -17.903 1.824 1.00 54.53 194 ASP A CA 1
ATOM 1536 C C . ASP A 1 194 ? -14.222 -16.527 1.491 1.00 54.53 194 ASP A C 1
ATOM 1538 O O . ASP A 1 194 ? -13.515 -15.547 1.230 1.00 54.53 194 ASP A O 1
ATOM 1542 N N . ASP A 1 195 ? -15.554 -16.450 1.595 1.00 61.34 195 ASP A N 1
ATOM 1543 C CA . ASP A 1 195 ? -16.409 -15.261 1.398 1.00 61.34 195 ASP A CA 1
ATOM 1544 C C . ASP A 1 195 ? -16.204 -14.151 2.460 1.00 61.34 195 ASP A C 1
ATOM 1546 O O . ASP A 1 195 ? -16.936 -13.152 2.516 1.00 61.34 195 ASP A O 1
ATOM 1550 N N . ASP A 1 196 ? -15.230 -14.321 3.356 1.00 72.06 196 ASP A N 1
ATOM 1551 C CA . ASP A 1 196 ? -14.918 -13.397 4.443 1.00 72.06 196 ASP A CA 1
ATOM 1552 C C . ASP A 1 196 ? -13.461 -12.945 4.534 1.00 72.06 196 ASP A C 1
ATOM 1554 O O . ASP A 1 196 ? -13.116 -12.199 5.454 1.00 72.06 196 ASP A O 1
ATOM 1558 N N . GLY A 1 197 ? -12.633 -13.296 3.547 1.00 85.94 197 GLY A N 1
ATOM 1559 C CA . GLY A 1 197 ? -11.261 -12.811 3.461 1.00 85.94 197 GLY A CA 1
ATOM 1560 C C . GLY A 1 197 ? -11.172 -11.279 3.491 1.00 85.94 197 GLY A C 1
ATOM 1561 O O . GLY A 1 197 ? -12.020 -10.573 2.941 1.00 85.94 197 GLY A O 1
ATOM 1562 N N . LEU A 1 198 ? -10.115 -10.759 4.121 1.00 92.75 198 LEU A N 1
ATOM 1563 C CA . LEU A 1 198 ? -9.888 -9.315 4.288 1.00 92.75 198 LEU A CA 1
ATOM 1564 C C . LEU A 1 198 ? -8.729 -8.791 3.430 1.00 92.75 198 LEU A C 1
ATOM 1566 O O . LEU A 1 198 ? -8.197 -7.724 3.708 1.00 92.75 198 LEU A O 1
ATOM 1570 N N . LEU A 1 199 ? -8.295 -9.542 2.413 1.00 93.44 199 LEU A N 1
ATOM 1571 C CA . LEU A 1 199 ? -7.141 -9.175 1.589 1.00 93.44 199 LEU A CA 1
ATOM 1572 C C . LEU A 1 199 ? -7.579 -8.469 0.305 1.00 93.44 199 LEU A C 1
ATOM 1574 O O . LEU A 1 199 ? -8.119 -9.096 -0.609 1.00 93.44 199 LEU A O 1
ATOM 1578 N N . LEU A 1 200 ? -7.295 -7.170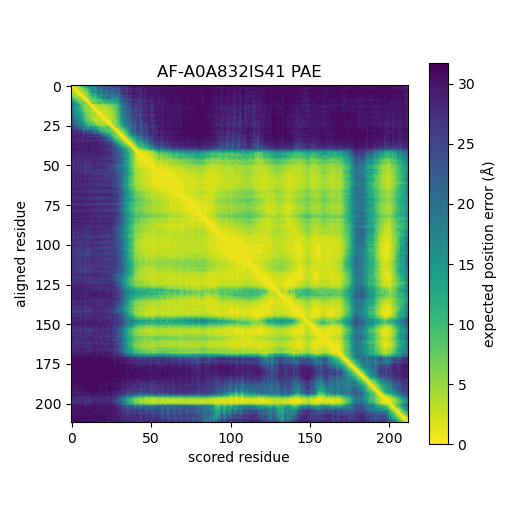 0.203 1.00 91.38 200 LEU A N 1
ATOM 1579 C CA . LEU A 1 200 ? -7.609 -6.386 -0.990 1.00 91.38 200 LEU A CA 1
ATOM 1580 C C . LEU A 1 200 ? -6.438 -6.378 -1.975 1.00 91.38 200 LEU A C 1
ATOM 1582 O O . LEU A 1 200 ? -5.368 -5.848 -1.695 1.00 91.38 200 LEU A O 1
ATOM 1586 N N . ASN A 1 201 ? -6.666 -6.919 -3.168 1.00 87.38 201 ASN A N 1
ATOM 1587 C CA . ASN A 1 201 ? -5.771 -6.796 -4.331 1.00 87.38 201 ASN A CA 1
ATOM 1588 C C . ASN A 1 201 ? -6.521 -6.830 -5.672 1.00 87.38 201 ASN A C 1
ATOM 1590 O O . ASN A 1 201 ? -5.971 -6.494 -6.721 1.00 87.38 201 ASN A O 1
ATOM 1594 N N . ARG A 1 202 ? -7.784 -7.264 -5.662 1.00 67.69 202 ARG A N 1
ATOM 1595 C CA . ARG A 1 202 ? -8.666 -7.201 -6.824 1.00 67.69 202 ARG A CA 1
ATOM 1596 C C . ARG A 1 202 ? -9.325 -5.834 -6.876 1.00 67.69 202 ARG A C 1
ATOM 1598 O O . ARG A 1 202 ? -10.486 -5.688 -6.525 1.00 67.69 202 ARG A O 1
ATOM 1605 N N . THR A 1 203 ? -8.560 -4.852 -7.316 1.00 58.09 203 THR A N 1
ATOM 1606 C CA . THR A 1 203 ? -9.150 -3.702 -7.983 1.00 58.09 203 THR A CA 1
ATOM 1607 C C . THR A 1 203 ? -9.018 -3.935 -9.480 1.00 58.09 203 THR A C 1
ATOM 1609 O O . THR A 1 203 ? -8.073 -4.558 -9.965 1.00 58.09 203 THR A O 1
ATOM 1612 N N . ASP A 1 204 ? -9.984 -3.440 -10.224 1.00 53.06 204 ASP A N 1
ATOM 1613 C CA . ASP A 1 204 ? -9.952 -3.212 -11.668 1.00 53.06 204 ASP A CA 1
ATOM 1614 C C . ASP A 1 204 ? -8.810 -2.275 -12.127 1.00 53.06 204 ASP A C 1
ATOM 1616 O O . ASP A 1 204 ? -8.703 -1.957 -13.311 1.00 53.06 204 ASP A O 1
ATOM 1620 N N . GLY A 1 205 ? -7.905 -1.887 -11.218 1.00 48.41 205 GLY A N 1
ATOM 1621 C CA . GLY A 1 205 ? -6.682 -1.153 -11.492 1.00 48.41 205 GLY A CA 1
ATOM 1622 C C . GLY A 1 205 ? -5.748 -1.916 -12.417 1.00 48.41 205 GLY A C 1
ATOM 1623 O O . GLY A 1 205 ? -4.869 -2.676 -12.007 1.00 48.41 205 GLY A O 1
ATOM 1624 N N . THR A 1 206 ? -5.914 -1.672 -13.708 1.00 49.00 206 THR A N 1
ATOM 1625 C CA . THR A 1 206 ? -4.906 -1.941 -14.725 1.00 49.00 206 THR A CA 1
ATOM 1626 C C . THR A 1 206 ? -3.580 -1.295 -14.304 1.00 49.00 206 THR A C 1
ATOM 1628 O O . THR A 1 206 ? -3.580 -0.100 -13.993 1.00 49.00 206 THR A O 1
ATOM 1631 N N . PRO A 1 207 ? -2.427 -2.000 -14.324 1.00 46.16 207 PRO A N 1
ATOM 1632 C CA . PRO A 1 207 ? -1.162 -1.297 -14.469 1.00 46.16 207 PRO A CA 1
ATOM 1633 C C . PRO A 1 207 ? -1.289 -0.417 -15.718 1.00 46.16 207 PRO A C 1
ATOM 1635 O O . PRO A 1 207 ? -1.936 -0.856 -16.680 1.00 46.16 207 PRO A O 1
ATOM 1638 N N . PRO A 1 208 ? -0.741 0.812 -15.714 1.00 39.94 208 PRO A N 1
ATOM 1639 C CA . PRO A 1 208 ? -0.836 1.686 -16.870 1.00 39.94 208 PRO A CA 1
ATOM 1640 C C . PRO A 1 208 ? -0.386 0.884 -18.082 1.00 39.94 208 PRO A C 1
ATOM 1642 O O . PRO A 1 208 ? 0.719 0.333 -18.078 1.00 39.94 208 PRO A O 1
ATOM 1645 N N . GLY A 1 209 ? -1.268 0.755 -19.075 1.00 37.22 209 GLY A N 1
ATOM 1646 C CA . GLY A 1 209 ? -0.880 0.188 -20.352 1.00 37.22 209 GLY A CA 1
ATOM 1647 C C . GLY A 1 209 ? 0.362 0.942 -20.795 1.00 37.22 209 GLY A C 1
ATOM 1648 O O . GLY A 1 209 ? 0.338 2.169 -20.877 1.00 37.22 209 GLY A O 1
ATOM 1649 N N . GLY A 1 210 ? 1.470 0.227 -20.983 1.00 34.09 210 GLY A N 1
ATOM 1650 C CA . GLY A 1 210 ? 2.609 0.803 -21.670 1.00 34.09 210 GLY A CA 1
ATOM 1651 C C . GLY A 1 210 ? 2.093 1.255 -23.026 1.00 34.09 210 GLY A C 1
ATOM 1652 O O . GLY A 1 210 ? 1.743 0.414 -23.851 1.00 34.09 210 GLY A O 1
ATOM 1653 N N . ASN A 1 211 ? 1.958 2.565 -23.215 1.00 31.20 211 ASN A N 1
ATOM 1654 C CA . ASN A 1 211 ? 1.794 3.112 -24.546 1.00 31.20 211 ASN A CA 1
ATOM 1655 C C . ASN A 1 211 ? 3.077 2.741 -25.293 1.00 31.20 211 ASN A C 1
ATOM 1657 O O . ASN A 1 211 ? 4.166 3.164 -24.895 1.00 31.20 211 ASN A O 1
ATOM 1661 N N . ASN A 1 212 ? 2.927 1.871 -26.291 1.00 35.16 212 ASN A N 1
ATOM 1662 C CA . ASN A 1 212 ? 3.887 1.765 -27.382 1.00 35.16 212 ASN A CA 1
ATOM 1663 C C . ASN A 1 212 ? 3.939 3.103 -28.119 1.00 35.16 212 ASN A C 1
ATOM 1665 O O . ASN A 1 212 ? 2.856 3.719 -28.263 1.00 35.16 212 ASN A O 1
#

pLDDT: mean 75.54, std 21.66, range [31.2, 98.31]

Sequence (212 aa):
MKTIRIKFTKINAFFLVSFVLLVLATSCKEKLHTPPDEGNNEQARAEMLNHIIPLKEAAVMYREYGTQRIKLAKDSLRKKYGPNFNDTRTVWLDLTTVKEYIKYVEERSKTAGVAPTGLEFYFAVYPKGSRGKQSDHQTFFIAPTEKNGARQSGYTLVNGKKVLLNTVLNKSTDLSTSGTTQKGGFFSSTMLQDDDGLLLNRTDGTPPGGNN